Protein AF-A0A3M1KX93-F1 (afdb_monomer)

pLDDT: mean 79.04, std 24.49, range [28.12, 98.88]

Secondary structure (DSSP, 8-state):
--------------------------PPPPPHHHHTHHHHHHHHHHHHHHHTT--TTHHHHHHHHHHHHHH--GGG--STTHHHHHTHHHHHHHHHHHHHH--SHHHHHHHHHHHHHHHHHHHHHH--TTEEEEEETTTTEEEEEESSS---TTTGGGGTT-SEETTS-----GGGGS-PPP--S---S---------------PPP-------

Foldseek 3Di:
DDDDDDDDDDDDDDDDDDDPPPPPDDDPDDALLVLCVQLVVLLQVLLVQLLAQHCVCQLVSLVSNLVSLVVRDLVRQDDPCSVLSSPQSVQLNQLSVQLNVDDHSQSNLVSSQSNFASVLVCCVVSVDPQKFWKAAPVVRGIHIYGPDAAQDSNQHPVQGRGIGTPPDDDDGDPVVPPDDDDPDDDPDDDDDDDDDDDDDDDDDDDDDDDDDDD

Mean predicted aligned error: 15.01 Å

Structure (mmCIF, N/CA/C/O backbone):
data_AF-A0A3M1KX93-F1
#
_entry.id   AF-A0A3M1KX93-F1
#
loop_
_atom_site.group_PDB
_atom_site.id
_atom_site.type_symbol
_atom_site.label_atom_id
_atom_site.label_alt_id
_atom_site.label_comp_id
_atom_site.label_asym_id
_atom_site.label_entity_id
_atom_site.label_seq_id
_atom_site.pdbx_PDB_ins_code
_atom_site.Cartn_x
_atom_site.Cartn_y
_atom_site.Cartn_z
_atom_site.occupancy
_atom_site.B_iso_or_equiv
_atom_site.auth_seq_id
_atom_site.auth_comp_id
_atom_site.auth_asym_id
_atom_site.auth_atom_id
_atom_site.pdbx_PDB_model_num
ATOM 1 N N . MET A 1 1 ? 73.993 -70.015 -31.365 1.00 38.91 1 MET A N 1
ATOM 2 C CA . MET A 1 1 ? 73.549 -68.784 -32.057 1.00 38.91 1 MET A CA 1
ATOM 3 C C . MET A 1 1 ? 72.229 -68.344 -31.440 1.00 38.91 1 MET A C 1
ATOM 5 O O . MET A 1 1 ? 71.487 -69.197 -30.978 1.00 38.91 1 MET A O 1
ATOM 9 N N . ARG A 1 2 ? 72.050 -67.026 -31.320 1.00 56.03 2 ARG A N 1
ATOM 10 C CA . ARG A 1 2 ? 71.031 -66.287 -30.547 1.00 56.03 2 ARG A CA 1
ATOM 11 C C . ARG A 1 2 ? 69.599 -66.812 -30.722 1.00 56.03 2 ARG A C 1
ATOM 13 O O . ARG A 1 2 ? 69.252 -67.134 -31.845 1.00 56.03 2 ARG A O 1
ATOM 20 N N . HIS A 1 3 ? 68.774 -66.729 -29.673 1.00 45.97 3 HIS A N 1
ATOM 21 C CA . HIS A 1 3 ? 67.417 -66.162 -29.752 1.00 45.97 3 HIS A CA 1
ATOM 22 C C . HIS A 1 3 ? 66.894 -65.763 -28.357 1.00 45.97 3 HIS A C 1
ATOM 24 O O . HIS A 1 3 ? 67.001 -66.522 -27.399 1.00 45.97 3 HIS A O 1
ATOM 30 N N . GLN A 1 4 ? 66.392 -64.525 -28.264 1.00 51.69 4 GLN A N 1
ATOM 31 C CA . GLN A 1 4 ? 65.714 -63.912 -27.112 1.00 51.69 4 GLN A CA 1
ATOM 32 C C . GLN A 1 4 ? 64.237 -64.356 -27.011 1.00 51.69 4 GLN A C 1
ATOM 34 O O . GLN A 1 4 ? 63.678 -64.782 -28.023 1.00 51.69 4 GLN A O 1
ATOM 39 N N . PRO A 1 5 ? 63.584 -64.192 -25.840 1.00 59.47 5 PRO A N 1
ATOM 40 C CA . PRO A 1 5 ? 62.166 -64.494 -25.634 1.00 59.47 5 PRO A CA 1
ATOM 41 C C . PRO A 1 5 ? 61.248 -63.286 -25.910 1.00 59.47 5 PRO A C 1
ATOM 43 O O . PRO A 1 5 ? 61.602 -62.145 -25.612 1.00 59.47 5 PRO A O 1
ATOM 46 N N . THR A 1 6 ? 60.034 -63.538 -26.412 1.00 56.34 6 THR A N 1
ATOM 47 C CA . THR A 1 6 ? 58.969 -62.533 -26.589 1.00 56.34 6 THR A CA 1
ATOM 48 C C . THR A 1 6 ? 57.749 -62.802 -25.702 1.00 56.34 6 THR A C 1
ATOM 50 O O . THR A 1 6 ? 57.167 -63.879 -25.760 1.00 56.34 6 THR A O 1
ATOM 53 N N . ALA A 1 7 ? 57.394 -61.768 -24.935 1.00 53.66 7 ALA A N 1
ATOM 54 C CA . ALA A 1 7 ? 56.075 -61.226 -24.574 1.00 53.66 7 ALA A CA 1
ATOM 55 C C . ALA A 1 7 ? 54.810 -62.118 -24.453 1.00 53.66 7 ALA A C 1
ATOM 57 O O . ALA A 1 7 ? 54.357 -62.736 -25.409 1.00 53.66 7 ALA A O 1
ATOM 58 N N . GLY A 1 8 ? 54.113 -61.951 -23.319 1.00 48.97 8 GLY A N 1
ATOM 59 C CA . GLY A 1 8 ? 52.656 -62.109 -23.152 1.00 48.97 8 GLY A CA 1
ATOM 60 C C . GLY A 1 8 ? 52.207 -61.278 -21.938 1.00 48.97 8 GLY A C 1
ATOM 61 O O . GLY A 1 8 ? 52.549 -61.611 -20.813 1.00 48.97 8 GLY A O 1
ATOM 62 N N . SER A 1 9 ? 51.786 -60.022 -22.123 1.00 56.91 9 SER A N 1
ATOM 63 C CA . SER A 1 9 ? 50.400 -59.538 -22.293 1.00 56.91 9 SER A CA 1
ATOM 64 C C . SER A 1 9 ? 49.504 -59.730 -21.055 1.00 56.91 9 SER A C 1
ATOM 66 O O . SER A 1 9 ? 48.828 -60.743 -20.901 1.00 56.91 9 SER A O 1
ATOM 68 N N . VAL A 1 10 ? 49.485 -58.713 -20.184 1.00 55.00 10 VAL A N 1
ATOM 69 C CA . VAL A 1 10 ? 48.519 -58.546 -19.084 1.00 55.00 10 VAL A CA 1
ATOM 70 C C . VAL A 1 10 ? 47.330 -57.747 -19.623 1.00 55.00 10 VAL A C 1
ATOM 72 O O . VAL A 1 10 ? 47.491 -56.603 -20.045 1.00 55.00 10 VAL A O 1
ATOM 75 N N . ARG A 1 11 ? 46.135 -58.346 -19.641 1.00 57.06 11 ARG A N 1
ATOM 76 C CA . ARG A 1 11 ? 44.886 -57.668 -20.022 1.00 57.06 11 ARG A CA 1
ATOM 77 C C . ARG A 1 11 ? 44.278 -56.988 -18.794 1.00 57.06 11 ARG A C 1
ATOM 79 O O . ARG A 1 11 ? 43.802 -57.652 -17.882 1.00 57.06 11 ARG A O 1
ATOM 86 N N . MET A 1 12 ? 44.322 -55.661 -18.788 1.00 54.00 12 MET A N 1
ATOM 87 C CA . MET A 1 12 ? 43.725 -54.785 -17.781 1.00 54.00 12 MET A CA 1
ATOM 88 C C . MET A 1 12 ? 42.220 -54.642 -18.071 1.00 54.00 12 MET A C 1
ATOM 90 O O . MET A 1 12 ? 41.843 -54.136 -19.126 1.00 54.00 12 MET A O 1
ATOM 94 N N . PHE A 1 13 ? 41.357 -55.119 -17.170 1.00 56.41 13 PHE A N 1
ATOM 95 C CA . PHE A 1 13 ? 39.913 -54.868 -17.234 1.00 56.41 13 PHE A CA 1
ATOM 96 C C . PHE A 1 13 ? 39.644 -53.425 -16.786 1.00 56.41 13 PHE A C 1
ATOM 98 O O . PHE A 1 13 ? 39.827 -53.086 -15.618 1.00 56.41 13 PHE A O 1
ATOM 105 N N . ALA A 1 14 ? 39.250 -52.568 -17.727 1.00 54.59 14 ALA A N 1
ATOM 106 C CA . ALA A 1 14 ? 38.855 -51.192 -17.461 1.00 54.59 14 ALA A CA 1
ATOM 107 C C . ALA A 1 14 ? 37.476 -51.159 -16.779 1.00 54.59 14 ALA A C 1
ATOM 109 O O . ALA A 1 14 ? 36.476 -51.572 -17.367 1.00 54.59 14 ALA A O 1
ATOM 110 N N . ALA A 1 15 ? 37.422 -50.664 -15.542 1.00 58.31 15 ALA A N 1
ATOM 111 C CA . ALA A 1 15 ? 36.176 -50.325 -14.866 1.00 58.31 15 ALA A CA 1
ATOM 112 C C . ALA A 1 15 ? 35.647 -48.996 -15.429 1.00 58.31 15 ALA A C 1
ATOM 114 O O . ALA A 1 15 ? 36.260 -47.944 -15.248 1.00 58.31 15 ALA A O 1
ATOM 115 N N . LEU A 1 16 ? 34.520 -49.051 -16.138 1.00 58.47 16 LEU A N 1
ATOM 116 C CA . LEU A 1 16 ? 33.823 -47.880 -16.660 1.00 58.47 16 LEU A CA 1
ATOM 117 C C . LEU A 1 16 ? 32.966 -47.272 -15.534 1.00 58.47 16 LEU A C 1
ATOM 119 O O . LEU A 1 1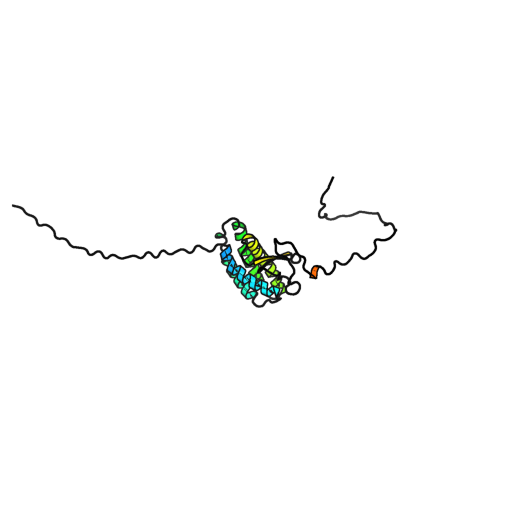6 ? 31.852 -47.724 -15.280 1.00 58.47 16 LEU A O 1
ATOM 123 N N . VAL A 1 17 ? 33.499 -46.275 -14.825 1.00 61.94 17 VAL A N 1
ATOM 124 C CA . VAL A 1 17 ? 32.730 -45.475 -13.858 1.00 61.94 17 VAL A CA 1
ATOM 125 C C . VAL A 1 17 ? 31.917 -44.444 -14.638 1.00 61.94 17 VAL A C 1
ATOM 127 O O . VAL A 1 17 ? 32.457 -43.474 -15.164 1.00 61.94 17 VAL A O 1
ATOM 130 N N . LEU A 1 18 ? 30.612 -44.682 -14.745 1.00 60.88 18 LEU A N 1
ATOM 131 C CA . LEU A 1 18 ? 29.659 -43.794 -15.404 1.00 60.88 18 LEU A CA 1
ATOM 132 C C . LEU A 1 18 ? 29.307 -42.655 -14.432 1.00 60.88 18 LEU A C 1
ATOM 134 O O . LEU A 1 18 ? 28.416 -42.784 -13.596 1.00 60.88 18 LEU A O 1
ATOM 138 N N . VAL A 1 19 ? 30.070 -41.560 -14.486 1.00 65.56 19 VAL A N 1
ATOM 139 C CA . VAL A 1 19 ? 29.791 -40.339 -13.716 1.00 65.56 19 VAL A CA 1
ATOM 140 C C . VAL A 1 19 ? 28.594 -39.637 -14.354 1.00 65.56 19 VAL A C 1
ATOM 142 O O . VAL A 1 19 ? 28.715 -39.020 -15.410 1.00 65.56 19 VAL A O 1
ATOM 145 N N . ALA A 1 20 ? 27.426 -39.743 -13.723 1.00 63.09 20 ALA A N 1
ATOM 146 C CA . ALA A 1 20 ? 26.273 -38.923 -14.065 1.00 63.09 20 ALA A CA 1
ATOM 147 C C . ALA A 1 20 ? 26.548 -37.477 -13.617 1.00 63.09 20 ALA A C 1
ATOM 149 O O . ALA A 1 20 ? 26.549 -37.184 -12.422 1.00 63.09 20 ALA A O 1
ATOM 150 N N . LEU A 1 21 ? 26.813 -36.576 -14.569 1.00 65.44 21 LEU A N 1
ATOM 151 C CA . LEU A 1 21 ? 26.797 -35.139 -14.305 1.00 65.44 21 LEU A CA 1
ATOM 152 C C . LEU A 1 21 ? 25.350 -34.718 -14.026 1.00 65.44 21 LEU A C 1
ATOM 154 O O . LEU A 1 21 ? 24.545 -34.585 -14.944 1.00 65.44 21 LEU A O 1
ATOM 158 N N . VAL A 1 22 ? 25.023 -34.503 -12.754 1.00 64.25 22 VAL A N 1
ATOM 159 C CA . VAL A 1 22 ? 23.834 -33.740 -12.369 1.00 64.25 22 VAL A CA 1
ATOM 160 C C . VAL A 1 22 ? 24.141 -32.273 -12.663 1.00 64.25 22 VAL A C 1
ATOM 162 O O . VAL A 1 22 ? 24.868 -31.619 -11.918 1.00 64.25 22 VAL A O 1
ATOM 165 N N . SER A 1 23 ? 23.638 -31.762 -13.785 1.00 64.88 23 SER A N 1
ATOM 166 C CA . SER A 1 23 ? 23.640 -30.329 -14.068 1.00 64.88 23 SER A CA 1
ATOM 167 C C . SER A 1 23 ? 22.680 -29.645 -13.098 1.00 64.88 23 SER A C 1
ATOM 169 O O . SER A 1 23 ? 21.467 -29.775 -13.231 1.00 64.88 23 SER A O 1
ATOM 171 N N . ALA A 1 24 ? 23.222 -28.936 -12.107 1.00 61.88 24 ALA A N 1
ATOM 172 C CA . ALA A 1 24 ? 22.447 -28.011 -11.295 1.00 61.88 24 ALA A CA 1
ATOM 173 C C . ALA A 1 24 ? 21.933 -26.891 -12.209 1.00 61.88 24 ALA A C 1
ATOM 175 O O . ALA A 1 24 ? 22.708 -26.063 -12.690 1.00 61.88 24 ALA A O 1
ATOM 176 N N . THR A 1 25 ? 20.637 -26.892 -12.499 1.00 59.19 25 THR A N 1
ATOM 177 C CA . THR A 1 25 ? 19.973 -25.746 -13.113 1.00 59.19 25 THR A CA 1
ATOM 178 C C . THR A 1 25 ? 19.909 -24.652 -12.056 1.00 59.19 25 THR A C 1
ATOM 180 O O . THR A 1 25 ? 19.166 -24.780 -11.087 1.00 59.19 25 THR A O 1
ATOM 183 N N . ALA A 1 26 ? 20.724 -23.608 -12.201 1.00 61.66 26 ALA A N 1
ATOM 184 C CA . ALA A 1 26 ? 20.519 -22.382 -11.445 1.00 61.66 26 ALA A CA 1
ATOM 185 C C . ALA A 1 26 ? 19.177 -21.795 -11.902 1.00 61.66 26 ALA A C 1
ATOM 187 O O . ALA A 1 26 ? 19.055 -21.370 -13.051 1.00 61.66 26 ALA A O 1
ATOM 188 N N . GLU A 1 27 ? 18.160 -21.848 -11.042 1.00 59.22 27 GLU A N 1
ATOM 189 C CA . GLU A 1 27 ? 16.932 -21.087 -11.260 1.00 59.22 27 GLU A CA 1
ATOM 190 C C . GLU A 1 27 ? 17.321 -19.610 -11.335 1.00 59.22 27 GLU A C 1
ATOM 192 O O . GLU A 1 27 ? 18.038 -19.098 -10.469 1.00 59.22 27 GLU A O 1
ATOM 197 N N . ALA A 1 28 ? 16.925 -18.948 -12.423 1.00 67.88 28 ALA A N 1
ATOM 198 C CA . ALA A 1 28 ? 17.105 -17.512 -12.543 1.00 67.88 28 ALA A CA 1
ATOM 199 C C . ALA A 1 28 ? 16.391 -16.838 -11.364 1.00 67.88 28 ALA A C 1
ATOM 201 O O . ALA A 1 28 ? 15.291 -17.248 -10.988 1.00 67.88 28 ALA A O 1
ATOM 202 N N . ALA A 1 29 ? 17.032 -15.831 -10.766 1.00 71.31 29 ALA A N 1
ATOM 203 C CA . ALA A 1 29 ? 16.380 -15.023 -9.746 1.00 71.31 29 ALA A CA 1
ATOM 204 C C . ALA A 1 29 ? 15.078 -14.432 -10.324 1.00 71.31 29 ALA A C 1
ATOM 206 O O . ALA A 1 29 ? 15.062 -14.080 -11.509 1.00 71.31 29 ALA A O 1
ATOM 207 N N . PRO A 1 30 ? 13.999 -14.342 -9.524 1.00 81.12 30 PRO A N 1
ATOM 208 C CA . PRO A 1 30 ? 12.762 -13.732 -9.987 1.00 81.12 30 PRO A CA 1
ATOM 209 C C . PRO A 1 30 ? 13.028 -12.285 -10.400 1.00 81.12 30 PRO A C 1
ATOM 211 O O . PRO A 1 30 ? 13.839 -11.587 -9.784 1.00 81.12 30 PRO A O 1
ATOM 214 N N . SER A 1 31 ? 12.326 -11.824 -11.428 1.00 90.19 31 SER A N 1
ATOM 215 C CA . SER A 1 31 ? 12.304 -10.406 -11.776 1.00 90.19 31 SER A CA 1
ATOM 216 C C . SER A 1 31 ? 11.802 -9.569 -10.595 1.00 90.19 31 SER A C 1
ATOM 218 O O . SER A 1 31 ? 11.103 -10.066 -9.708 1.00 90.19 31 SER A O 1
ATOM 220 N N . PHE A 1 32 ? 12.117 -8.271 -10.586 1.00 93.19 32 PHE A N 1
ATOM 221 C CA . PHE A 1 32 ? 11.618 -7.364 -9.547 1.00 93.19 32 PHE A CA 1
ATOM 222 C C . PHE A 1 32 ? 10.083 -7.409 -9.425 1.00 93.19 32 PHE A C 1
ATOM 224 O O . PHE A 1 32 ? 9.545 -7.390 -8.320 1.00 93.19 32 PHE A O 1
ATOM 231 N N . ASP A 1 33 ? 9.378 -7.533 -10.553 1.00 93.88 33 ASP A N 1
ATOM 232 C CA . ASP A 1 33 ? 7.915 -7.598 -10.588 1.00 93.88 33 ASP A CA 1
ATOM 233 C C . ASP A 1 33 ? 7.371 -8.900 -9.988 1.00 93.88 33 ASP A C 1
ATOM 235 O O . ASP A 1 33 ? 6.406 -8.875 -9.223 1.00 93.88 33 ASP A O 1
ATOM 239 N N . GLU A 1 34 ? 8.020 -10.036 -10.251 1.00 93.19 34 GLU A N 1
ATOM 240 C CA . GLU A 1 34 ? 7.685 -11.307 -9.596 1.00 93.19 34 GLU A CA 1
ATOM 241 C C . GLU A 1 34 ? 7.991 -11.259 -8.093 1.00 93.19 34 GLU A C 1
ATOM 243 O O . GLU A 1 34 ? 7.197 -11.738 -7.278 1.00 93.19 34 GLU A O 1
ATOM 248 N N . ALA A 1 35 ? 9.103 -10.627 -7.708 1.00 94.81 35 ALA A N 1
ATOM 249 C CA . ALA A 1 35 ? 9.502 -10.452 -6.315 1.00 94.81 35 ALA A CA 1
ATOM 250 C C . ALA A 1 35 ? 8.545 -9.540 -5.525 1.00 94.81 35 ALA A C 1
ATOM 252 O O . ALA A 1 35 ? 8.443 -9.667 -4.307 1.00 94.81 35 ALA A O 1
ATOM 253 N N . MET A 1 36 ? 7.790 -8.667 -6.200 1.00 96.88 36 MET A N 1
ATOM 254 C CA . MET A 1 36 ? 6.754 -7.827 -5.590 1.00 96.88 36 MET A CA 1
ATOM 255 C C . MET A 1 36 ? 5.457 -8.581 -5.265 1.00 96.88 36 MET A C 1
ATOM 257 O O . MET A 1 36 ? 4.630 -8.075 -4.503 1.00 96.88 36 MET A O 1
ATOM 261 N N . LYS A 1 37 ? 5.250 -9.800 -5.781 1.00 96.94 37 LYS A N 1
ATOM 262 C CA . LYS A 1 37 ? 4.006 -10.551 -5.555 1.00 96.94 37 LYS A CA 1
ATOM 263 C C . LYS A 1 37 ? 3.678 -10.774 -4.063 1.00 96.94 37 LYS A C 1
ATOM 265 O O . LYS A 1 37 ? 2.541 -10.498 -3.679 1.00 96.94 37 LYS A O 1
ATOM 270 N N . PRO A 1 38 ? 4.611 -11.212 -3.193 1.00 97.88 38 PRO A N 1
ATOM 271 C CA . PRO A 1 38 ? 4.321 -11.391 -1.769 1.00 97.88 38 PRO A CA 1
ATOM 272 C C . PRO A 1 38 ? 3.950 -10.080 -1.060 1.00 97.88 38 PRO A C 1
ATOM 274 O O . PRO A 1 38 ? 3.113 -10.086 -0.157 1.00 97.88 38 PRO A O 1
ATOM 277 N N . VAL A 1 39 ? 4.537 -8.955 -1.492 1.00 98.62 39 VAL A N 1
ATOM 278 C CA . VAL A 1 39 ? 4.186 -7.608 -1.016 1.00 98.62 39 VAL A CA 1
ATOM 279 C C . VAL A 1 39 ? 2.744 -7.286 -1.404 1.00 98.62 39 VAL A C 1
ATOM 281 O O . VAL A 1 39 ? 1.952 -6.907 -0.542 1.00 98.62 39 VAL A O 1
ATOM 284 N N . LEU A 1 40 ? 2.388 -7.476 -2.680 1.00 98.69 40 LEU A N 1
ATOM 285 C CA . LEU A 1 40 ? 1.049 -7.189 -3.192 1.00 98.69 40 LEU A CA 1
ATOM 286 C C . LEU A 1 40 ? -0.026 -8.038 -2.500 1.00 98.69 40 LEU A C 1
ATOM 288 O O . LEU A 1 40 ? -1.043 -7.493 -2.079 1.00 98.69 40 LEU A O 1
ATOM 292 N N . ASP A 1 41 ? 0.200 -9.342 -2.334 1.00 98.50 41 ASP A N 1
ATOM 293 C CA . ASP A 1 41 ? -0.778 -10.248 -1.718 1.00 98.50 41 ASP A CA 1
ATOM 294 C C . ASP A 1 41 ? -1.165 -9.770 -0.302 1.00 98.50 41 ASP A C 1
ATOM 296 O O . ASP A 1 41 ? -2.347 -9.631 0.017 1.00 98.50 41 ASP A O 1
ATOM 300 N N . ARG A 1 42 ? -0.172 -9.437 0.534 1.00 98.81 42 ARG A N 1
ATOM 301 C CA . ARG A 1 42 ? -0.393 -8.928 1.901 1.00 98.81 42 ARG A CA 1
ATOM 302 C C . ARG A 1 42 ? -0.946 -7.511 1.918 1.00 98.81 42 ARG A C 1
ATOM 304 O O . ARG A 1 42 ? -1.785 -7.178 2.752 1.00 98.81 42 ARG A O 1
ATOM 311 N N . TYR A 1 43 ? -0.521 -6.679 0.977 1.00 98.88 43 TYR A N 1
ATOM 312 C CA . TYR A 1 43 ? -1.053 -5.335 0.805 1.00 98.88 43 TYR A CA 1
ATOM 313 C C . TYR A 1 43 ? -2.562 -5.345 0.507 1.00 98.88 43 TYR A C 1
ATOM 315 O O . TYR A 1 43 ? -3.304 -4.540 1.071 1.00 98.88 43 TYR A O 1
ATOM 323 N N . LEU A 1 44 ? -3.041 -6.283 -0.316 1.00 98.81 44 LEU A N 1
ATOM 324 C CA . LEU A 1 44 ? -4.467 -6.418 -0.628 1.00 98.81 44 LEU A CA 1
ATOM 325 C C . LEU A 1 44 ? -5.297 -6.910 0.572 1.00 98.81 44 LEU A C 1
ATOM 327 O O . LEU A 1 44 ? -6.465 -6.539 0.702 1.00 98.81 44 LEU A O 1
ATOM 331 N N . GLU A 1 45 ? -4.707 -7.685 1.487 1.00 98.75 45 GLU A N 1
ATOM 332 C CA . GLU A 1 45 ? -5.344 -8.040 2.765 1.00 98.75 45 GLU A CA 1
ATOM 333 C C . GLU A 1 45 ? -5.564 -6.793 3.637 1.00 98.75 45 GLU A C 1
ATOM 335 O O . GLU A 1 45 ? -6.667 -6.584 4.151 1.00 98.75 45 GLU A O 1
ATOM 340 N N . VAL A 1 46 ? -4.551 -5.924 3.738 1.00 98.88 46 VAL A N 1
ATOM 341 C CA . VAL A 1 46 ? -4.655 -4.639 4.448 1.00 98.88 46 VAL A CA 1
ATOM 342 C C . VAL A 1 46 ? -5.700 -3.733 3.799 1.00 98.88 46 VAL A C 1
ATOM 344 O O . VAL A 1 46 ? -6.549 -3.183 4.500 1.00 98.88 46 VAL A O 1
ATOM 347 N N . HIS A 1 47 ? -5.667 -3.585 2.470 1.00 98.81 47 HIS A N 1
ATOM 348 C CA . HIS A 1 47 ? -6.648 -2.794 1.718 1.00 98.81 47 HIS A CA 1
ATOM 349 C C . HIS A 1 47 ? -8.078 -3.217 2.066 1.00 98.81 47 HIS A C 1
ATOM 351 O O . HIS A 1 47 ? -8.890 -2.381 2.469 1.00 98.81 47 HIS A O 1
ATOM 357 N N . LYS A 1 48 ? -8.361 -4.522 1.990 1.00 98.62 48 LYS A N 1
ATOM 358 C CA . LYS A 1 48 ? -9.674 -5.090 2.302 1.00 98.62 48 LYS A CA 1
ATOM 359 C C . LYS A 1 48 ? -10.098 -4.803 3.743 1.00 98.62 48 LYS A C 1
ATOM 361 O O . LYS A 1 48 ? -11.258 -4.465 3.977 1.00 98.62 48 LYS A O 1
ATOM 366 N N . ALA A 1 49 ? -9.182 -4.948 4.698 1.00 98.69 49 ALA A N 1
ATOM 367 C CA . ALA A 1 49 ? -9.446 -4.690 6.109 1.00 98.69 49 ALA A CA 1
ATOM 368 C C . ALA A 1 49 ? -9.813 -3.214 6.354 1.00 98.69 49 ALA A C 1
ATOM 370 O O . ALA A 1 49 ? -10.873 -2.913 6.907 1.00 98.69 49 ALA A O 1
ATOM 371 N N . LEU A 1 50 ? -9.000 -2.282 5.854 1.00 98.75 50 LEU A N 1
ATOM 372 C CA . LEU A 1 50 ? -9.215 -0.848 6.063 1.00 98.75 50 LEU A CA 1
ATOM 373 C C . LEU A 1 50 ? -10.452 -0.318 5.328 1.00 98.75 50 LEU A C 1
ATOM 375 O O . LEU A 1 50 ? -11.170 0.530 5.866 1.00 98.75 50 LEU A O 1
ATOM 379 N N . ALA A 1 51 ? -10.760 -0.861 4.145 1.00 98.56 51 ALA A N 1
ATOM 380 C CA . ALA A 1 51 ? -12.005 -0.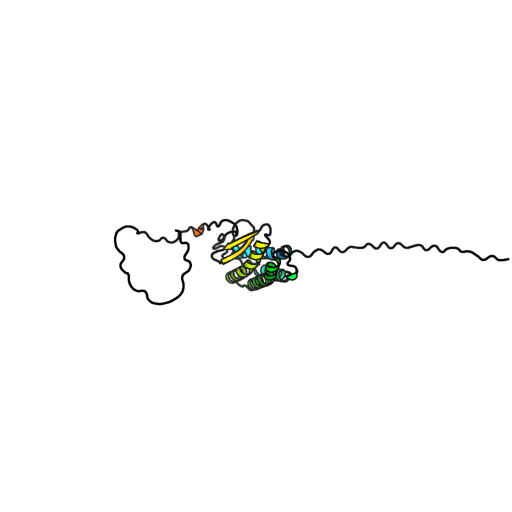576 3.434 1.00 98.56 51 ALA A CA 1
ATOM 381 C C . ALA A 1 51 ? -13.250 -1.028 4.230 1.00 98.56 51 ALA A C 1
ATOM 383 O O . ALA A 1 51 ? -14.320 -0.434 4.113 1.00 98.56 51 ALA A O 1
ATOM 384 N N . ALA A 1 52 ? -13.113 -2.049 5.080 1.00 98.44 52 ALA A N 1
ATOM 385 C CA . ALA A 1 52 ? -14.175 -2.567 5.939 1.00 98.44 52 ALA A CA 1
ATOM 386 C C . ALA A 1 52 ? -14.202 -1.956 7.359 1.00 98.44 52 ALA A C 1
ATOM 388 O O . ALA A 1 52 ? -14.974 -2.432 8.199 1.00 98.44 52 ALA A O 1
ATOM 389 N N . ASP A 1 53 ? -13.423 -0.898 7.618 1.00 98.50 53 ASP A N 1
ATOM 390 C CA . ASP A 1 53 ? -13.227 -0.270 8.938 1.00 98.50 53 ASP A CA 1
ATOM 391 C C . ASP A 1 53 ? -12.685 -1.235 10.009 1.00 98.50 53 ASP A C 1
ATOM 393 O O . ASP A 1 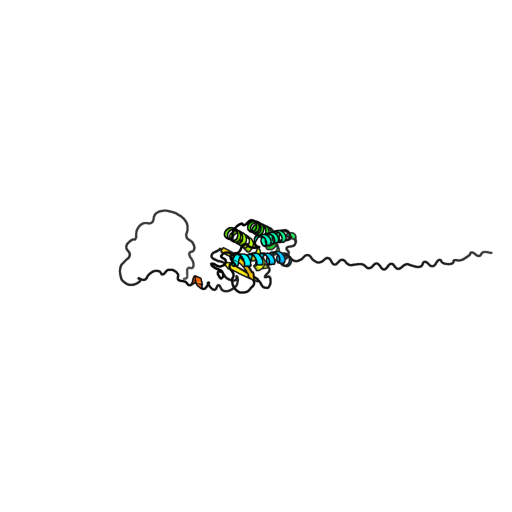53 ? -13.082 -1.169 11.172 1.00 98.50 53 ASP A O 1
ATOM 397 N N . THR A 1 54 ? -11.802 -2.164 9.637 1.00 97.81 54 THR A N 1
ATOM 398 C CA . THR A 1 54 ? -11.182 -3.094 10.588 1.00 97.81 54 THR A CA 1
ATOM 399 C C . THR A 1 54 ? -9.660 -3.007 10.567 1.00 97.81 54 THR A C 1
ATOM 401 O O . THR A 1 54 ? -9.045 -2.809 9.521 1.00 97.81 54 THR A O 1
ATOM 404 N N . ILE A 1 55 ? -9.061 -3.169 11.748 1.00 97.38 55 ILE A N 1
ATOM 405 C CA . ILE A 1 55 ? -7.610 -3.308 11.944 1.00 97.38 55 ILE A CA 1
ATOM 406 C C . ILE A 1 55 ? -7.199 -4.759 12.243 1.00 97.38 55 ILE A C 1
ATOM 408 O O . ILE A 1 55 ? -6.018 -5.043 12.441 1.00 97.38 55 ILE A O 1
ATOM 412 N N . GLU A 1 56 ? -8.163 -5.684 12.274 1.00 97.69 56 GLU A N 1
ATOM 413 C CA . GLU A 1 56 ? -7.920 -7.115 12.471 1.00 97.69 56 GLU A CA 1
ATOM 414 C C . GLU A 1 56 ? -6.997 -7.642 11.361 1.00 97.69 56 GLU A C 1
ATOM 416 O O . GLU A 1 56 ? -7.284 -7.475 10.175 1.00 97.69 56 GLU A O 1
ATOM 421 N N . GLY A 1 57 ? -5.873 -8.255 11.737 1.00 97.69 57 GLY A N 1
ATOM 422 C CA . GLY A 1 57 ? -4.890 -8.803 10.797 1.00 97.69 57 GLY A CA 1
ATOM 423 C C . GLY A 1 57 ? -4.032 -7.765 10.061 1.00 97.69 57 GLY A C 1
ATOM 424 O O . GLY A 1 57 ? -3.070 -8.146 9.394 1.00 97.69 57 GLY A O 1
ATOM 425 N N . VAL A 1 58 ? -4.318 -6.461 10.191 1.00 98.62 58 VAL A N 1
ATOM 426 C CA . VAL A 1 58 ? -3.544 -5.395 9.527 1.00 98.62 58 VAL A CA 1
ATOM 427 C C . VAL A 1 58 ? -2.102 -5.385 10.019 1.00 98.62 58 VAL A C 1
ATOM 429 O O . VAL A 1 58 ? -1.182 -5.261 9.214 1.00 98.62 58 VAL A O 1
ATOM 432 N N . ARG A 1 59 ? -1.883 -5.555 11.328 1.00 98.44 59 ARG A N 1
ATOM 433 C CA . ARG A 1 59 ? -0.538 -5.559 11.918 1.00 98.44 59 ARG A CA 1
ATOM 434 C C . ARG A 1 59 ? 0.299 -6.725 11.397 1.00 98.44 59 ARG A C 1
ATOM 436 O O . ARG A 1 59 ? 1.472 -6.550 11.078 1.00 98.44 59 ARG A O 1
ATOM 443 N N . GLU A 1 60 ? -0.287 -7.911 11.345 1.00 98.62 60 GLU A N 1
ATOM 444 C CA . GLU A 1 60 ? 0.357 -9.138 10.886 1.00 98.62 60 GLU A CA 1
ATOM 445 C C . GLU A 1 60 ? 0.697 -9.046 9.397 1.00 98.62 60 GLU A C 1
ATOM 447 O O . GLU A 1 60 ? 1.840 -9.305 9.017 1.00 98.62 60 GLU A O 1
ATOM 452 N N . ALA A 1 61 ? -0.256 -8.602 8.571 1.00 98.75 61 ALA A N 1
ATOM 453 C CA . ALA A 1 61 ? -0.029 -8.378 7.149 1.00 98.75 61 ALA A CA 1
ATOM 454 C C . ALA A 1 61 ? 1.048 -7.307 6.916 1.00 98.75 61 ALA A C 1
ATOM 456 O O . ALA A 1 61 ? 1.955 -7.522 6.119 1.00 98.75 61 ALA A O 1
ATOM 457 N N . ALA A 1 62 ? 1.026 -6.200 7.664 1.00 98.75 62 ALA A N 1
ATOM 458 C CA . ALA A 1 62 ? 2.028 -5.141 7.565 1.00 98.75 62 ALA A CA 1
ATOM 459 C C . ALA A 1 62 ? 3.448 -5.624 7.902 1.00 98.75 62 ALA A C 1
ATOM 461 O O . ALA A 1 62 ? 4.387 -5.293 7.186 1.00 98.75 62 ALA A O 1
ATOM 462 N N . LYS A 1 63 ? 3.621 -6.469 8.925 1.00 98.75 63 LYS A N 1
ATOM 463 C CA . LYS A 1 63 ? 4.928 -7.085 9.223 1.00 98.75 63 LYS A CA 1
ATOM 464 C C . LYS A 1 63 ? 5.413 -7.997 8.097 1.00 98.75 63 LYS A C 1
ATOM 466 O O . LYS A 1 63 ? 6.601 -8.016 7.796 1.00 98.75 63 LYS A O 1
ATOM 471 N N . ALA A 1 64 ? 4.506 -8.743 7.469 1.00 98.75 64 ALA A N 1
ATOM 472 C CA . ALA A 1 64 ? 4.851 -9.578 6.323 1.00 98.75 64 ALA A CA 1
ATOM 473 C C . ALA A 1 64 ? 5.248 -8.731 5.099 1.00 98.75 64 ALA A C 1
ATOM 475 O O . ALA A 1 64 ? 6.175 -9.098 4.383 1.00 98.75 64 ALA A O 1
ATOM 476 N N . ILE A 1 65 ? 4.594 -7.581 4.891 1.00 98.81 65 ILE A N 1
ATOM 477 C CA . ILE A 1 65 ? 4.980 -6.596 3.869 1.00 98.81 65 ILE A CA 1
ATOM 478 C C . ILE A 1 65 ? 6.374 -6.040 4.165 1.00 98.81 65 ILE A C 1
ATOM 480 O O . ILE A 1 65 ? 7.198 -5.993 3.261 1.00 98.81 65 ILE A O 1
ATOM 484 N N . GLU A 1 66 ? 6.649 -5.640 5.410 1.00 98.56 66 GLU A N 1
ATOM 485 C CA . GLU A 1 66 ? 7.957 -5.117 5.831 1.00 98.56 66 GLU A CA 1
ATOM 486 C C . GLU A 1 66 ? 9.077 -6.126 5.540 1.00 98.56 66 GLU A C 1
ATOM 488 O O . GLU A 1 66 ? 10.080 -5.777 4.923 1.00 98.56 66 GLU A O 1
ATOM 493 N N . GLN A 1 67 ? 8.872 -7.394 5.907 1.00 98.19 67 GLN A N 1
ATOM 494 C CA . GLN A 1 67 ? 9.821 -8.476 5.628 1.00 98.19 67 GLN A CA 1
ATOM 495 C C . GLN A 1 67 ? 10.026 -8.688 4.125 1.00 98.19 67 GLN A C 1
ATOM 497 O O . GLN A 1 67 ? 11.158 -8.658 3.653 1.00 98.19 67 GLN A O 1
ATOM 502 N N . ALA A 1 68 ? 8.936 -8.840 3.367 1.00 97.88 68 ALA A N 1
ATOM 503 C CA . ALA A 1 68 ? 9.010 -9.053 1.926 1.00 97.88 68 ALA A CA 1
ATOM 504 C C . ALA A 1 68 ? 9.676 -7.873 1.201 1.00 97.88 68 ALA A C 1
ATOM 506 O O . ALA A 1 68 ? 10.430 -8.084 0.257 1.00 97.88 68 ALA A O 1
ATOM 507 N N . ALA A 1 69 ? 9.443 -6.639 1.657 1.00 97.19 69 ALA A N 1
ATOM 508 C CA . ALA A 1 69 ? 10.091 -5.448 1.119 1.00 97.19 69 ALA A CA 1
ATOM 509 C C . ALA A 1 69 ? 11.600 -5.422 1.409 1.00 97.19 69 ALA A C 1
ATOM 511 O O . ALA A 1 69 ? 12.370 -5.009 0.542 1.00 97.19 69 ALA A O 1
ATOM 512 N N . GLY A 1 70 ? 12.028 -5.894 2.584 1.00 95.31 70 GLY A N 1
ATOM 513 C CA . GLY A 1 70 ? 13.444 -6.037 2.935 1.00 95.31 70 GLY A CA 1
ATOM 514 C C . GLY A 1 70 ? 14.192 -7.059 2.069 1.00 95.31 70 GLY A C 1
ATOM 515 O O . GLY A 1 70 ? 15.388 -6.895 1.818 1.00 95.31 70 GLY A O 1
ATOM 516 N N . ASP A 1 71 ? 13.484 -8.067 1.555 1.00 94.62 71 ASP A N 1
ATOM 517 C CA . ASP A 1 71 ? 14.036 -9.086 0.655 1.00 94.62 71 ASP A CA 1
ATOM 518 C C . ASP A 1 71 ? 14.149 -8.609 -0.809 1.00 94.62 71 ASP A C 1
ATOM 520 O O . ASP A 1 71 ? 14.847 -9.234 -1.617 1.00 94.62 71 ASP A O 1
ATOM 524 N N . LEU A 1 72 ? 13.512 -7.485 -1.173 1.00 94.56 72 LEU A N 1
ATOM 525 C CA . LEU A 1 72 ? 13.591 -6.920 -2.522 1.00 94.56 72 LEU A CA 1
ATOM 526 C C . LEU A 1 72 ? 14.998 -6.387 -2.808 1.00 94.56 72 LEU A C 1
ATOM 528 O O . LEU A 1 72 ? 15.436 -5.341 -2.310 1.00 94.56 72 LEU A O 1
ATOM 532 N N . LYS A 1 73 ? 15.716 -7.070 -3.698 1.00 90.38 73 LYS A N 1
ATOM 533 C CA . LYS A 1 73 ? 17.083 -6.687 -4.045 1.00 90.38 73 LYS A CA 1
ATOM 534 C C . LYS A 1 73 ? 17.085 -5.565 -5.074 1.00 90.38 73 LYS A C 1
ATOM 536 O O . LYS A 1 73 ? 16.956 -5.781 -6.271 1.00 90.38 73 LYS A O 1
ATOM 541 N N . ARG A 1 74 ? 17.354 -4.343 -4.612 1.00 89.50 74 ARG A N 1
ATOM 542 C CA . ARG A 1 74 ? 17.522 -3.149 -5.470 1.00 89.50 74 ARG A CA 1
ATOM 543 C C . ARG A 1 74 ? 18.524 -3.353 -6.615 1.00 89.50 74 ARG A C 1
ATOM 545 O O . ARG A 1 74 ? 18.328 -2.833 -7.707 1.00 89.50 74 ARG A O 1
ATOM 552 N N . ALA A 1 75 ? 19.600 -4.098 -6.369 1.00 85.56 75 ALA A N 1
ATOM 553 C CA . ALA A 1 75 ? 20.613 -4.385 -7.385 1.00 85.56 75 ALA A CA 1
ATOM 554 C C . ALA A 1 75 ? 20.088 -5.268 -8.532 1.00 85.56 75 ALA A C 1
ATOM 556 O O . ALA A 1 75 ? 20.651 -5.223 -9.617 1.00 85.56 75 ALA A O 1
ATOM 557 N N . GLU A 1 76 ? 19.013 -6.023 -8.295 1.00 82.00 76 GLU A N 1
ATOM 558 C CA . GLU A 1 76 ? 18.376 -6.927 -9.262 1.00 82.00 76 GLU A CA 1
ATOM 559 C C . GLU A 1 76 ? 17.264 -6.217 -10.060 1.00 82.00 76 GLU A C 1
ATOM 561 O O . GLU A 1 76 ? 16.639 -6.815 -10.930 1.00 82.00 76 GLU A O 1
ATOM 566 N N . ALA A 1 77 ? 17.019 -4.925 -9.799 1.00 88.44 77 ALA A N 1
ATOM 567 C CA . ALA A 1 77 ? 16.164 -4.107 -10.649 1.00 88.44 77 ALA A CA 1
ATOM 568 C C . ALA A 1 77 ? 16.882 -3.787 -11.971 1.00 88.44 77 ALA A C 1
ATOM 570 O O . ALA A 1 77 ? 17.904 -3.088 -11.990 1.00 88.44 77 ALA A O 1
ATOM 571 N N . GLU A 1 78 ? 16.309 -4.269 -13.070 1.00 86.06 78 GLU A N 1
ATOM 572 C CA . GLU A 1 78 ? 16.807 -4.137 -14.440 1.00 86.06 78 GLU A CA 1
ATOM 573 C C . GLU A 1 78 ? 15.704 -3.599 -15.374 1.00 86.06 78 GLU A C 1
ATOM 575 O O . GLU A 1 78 ? 14.546 -3.462 -14.981 1.00 86.06 78 GLU A O 1
ATOM 580 N N . GLY A 1 79 ? 16.062 -3.259 -16.615 1.00 88.88 79 GLY A N 1
ATOM 581 C CA . GLY A 1 79 ? 15.117 -2.747 -17.615 1.00 88.88 79 GLY A CA 1
ATOM 582 C C . GLY A 1 79 ? 14.816 -1.247 -17.508 1.00 88.88 79 GLY A C 1
ATOM 583 O O . GLY A 1 79 ? 15.515 -0.492 -16.833 1.00 88.88 79 GLY A O 1
ATOM 584 N N . GLU A 1 80 ? 13.776 -0.805 -18.219 1.00 90.31 80 GLU A N 1
ATOM 585 C CA . GLU A 1 80 ? 13.422 0.619 -18.371 1.00 90.31 80 GLU A CA 1
ATOM 586 C C . GLU A 1 80 ? 12.985 1.303 -17.064 1.00 90.31 80 GLU A C 1
ATOM 588 O O . GLU A 1 80 ? 13.124 2.515 -16.924 1.00 90.31 80 GLU A O 1
ATOM 593 N N . ASN A 1 81 ? 12.510 0.522 -16.088 1.00 91.56 81 ASN A N 1
ATOM 594 C CA . ASN A 1 81 ? 12.013 1.006 -14.796 1.00 91.56 81 ASN A CA 1
ATOM 595 C C . ASN A 1 81 ? 13.027 0.838 -13.652 1.00 91.56 81 ASN A C 1
ATOM 597 O O . ASN A 1 81 ? 12.688 1.063 -12.490 1.00 91.56 81 ASN A O 1
ATOM 601 N N . ALA A 1 82 ? 14.262 0.422 -13.952 1.00 93.31 82 ALA A N 1
ATOM 602 C CA . ALA A 1 82 ? 15.236 0.009 -12.946 1.00 93.31 82 ALA A CA 1
ATOM 603 C C . ALA A 1 82 ? 15.539 1.090 -11.896 1.00 93.31 82 ALA A C 1
ATOM 605 O O . ALA A 1 82 ? 15.675 0.784 -10.713 1.00 93.31 82 ALA A O 1
ATOM 606 N N . GLU A 1 83 ? 15.652 2.355 -12.309 1.00 93.94 83 GLU A N 1
ATOM 607 C CA . GLU A 1 83 ? 15.893 3.468 -11.384 1.00 93.94 83 GLU A CA 1
ATOM 608 C C . GLU A 1 83 ? 14.705 3.670 -10.442 1.00 93.94 83 GLU A C 1
ATOM 610 O O . GLU A 1 83 ? 14.884 3.723 -9.228 1.00 93.94 83 GLU A O 1
ATOM 615 N N . GLN A 1 84 ? 13.487 3.684 -10.983 1.00 94.44 84 GLN A N 1
ATOM 616 C CA . GLN A 1 84 ? 12.255 3.824 -10.215 1.00 94.44 84 GLN A CA 1
ATOM 617 C C . GLN A 1 84 ? 12.104 2.675 -9.217 1.00 94.44 84 GLN A C 1
ATOM 619 O O . GLN A 1 84 ? 11.792 2.918 -8.055 1.00 94.44 84 GLN A O 1
ATOM 624 N N . TYR A 1 85 ? 12.376 1.438 -9.640 1.00 95.62 85 TYR A N 1
ATOM 625 C CA . TYR A 1 85 ? 12.267 0.246 -8.799 1.00 95.62 85 TYR A CA 1
ATOM 626 C C . TYR A 1 85 ? 13.251 0.247 -7.629 1.00 95.62 85 TYR A C 1
ATOM 628 O O . TYR A 1 85 ? 12.878 -0.142 -6.524 1.00 95.62 85 TYR A O 1
ATOM 636 N N . ARG A 1 86 ? 14.478 0.752 -7.807 1.00 95.69 86 ARG A N 1
ATOM 637 C CA . ARG A 1 86 ? 15.476 0.837 -6.720 1.00 95.69 86 ARG A CA 1
ATOM 638 C C . ARG A 1 86 ? 15.027 1.708 -5.550 1.00 95.69 86 ARG A C 1
ATOM 640 O O . ARG A 1 86 ? 15.444 1.463 -4.417 1.00 95.69 86 ARG A O 1
ATOM 647 N N . GLU A 1 87 ? 14.157 2.676 -5.809 1.00 96.44 87 GLU A N 1
ATOM 648 C CA . GLU A 1 87 ? 13.651 3.618 -4.810 1.00 96.44 87 GLU A CA 1
ATOM 649 C C . GLU A 1 87 ? 12.452 3.090 -4.009 1.00 96.44 87 GLU A C 1
ATOM 651 O O . GLU A 1 87 ? 12.061 3.709 -3.017 1.00 96.44 87 GLU A O 1
ATOM 656 N N . LEU A 1 88 ? 11.834 1.979 -4.427 1.00 97.31 88 LEU A N 1
ATOM 657 C CA . LEU A 1 88 ? 10.590 1.485 -3.827 1.00 97.31 88 LEU A CA 1
ATOM 658 C C . LEU A 1 88 ? 10.786 0.699 -2.525 1.00 97.31 88 LEU A C 1
ATOM 660 O O . LEU A 1 88 ? 10.092 1.035 -1.563 1.00 97.31 88 LEU A O 1
ATOM 664 N N . PRO A 1 89 ? 11.707 -0.287 -2.430 1.00 97.62 89 PRO A N 1
ATOM 665 C CA . PRO A 1 89 ? 11.840 -1.127 -1.240 1.00 97.62 89 PRO A CA 1
ATOM 666 C C . PRO A 1 89 ? 11.923 -0.357 0.085 1.00 97.62 89 PRO A C 1
ATOM 668 O O . PRO A 1 89 ? 11.095 -0.627 0.953 1.00 97.62 89 PRO A O 1
ATOM 671 N N . PRO A 1 90 ? 12.798 0.663 0.255 1.00 97.75 90 PRO A N 1
ATOM 672 C CA . PRO A 1 90 ? 12.882 1.371 1.534 1.00 97.75 90 PRO A CA 1
ATOM 673 C C . PRO A 1 90 ? 11.596 2.135 1.889 1.00 97.75 90 PRO A C 1
ATOM 675 O O . PRO A 1 90 ? 11.267 2.268 3.065 1.00 97.75 90 PRO A O 1
ATOM 678 N N . LYS A 1 91 ? 10.846 2.620 0.890 1.00 98.31 91 LYS A N 1
ATOM 679 C CA . LYS A 1 91 ? 9.579 3.337 1.106 1.00 98.31 91 LYS A CA 1
ATOM 680 C C . LYS A 1 91 ? 8.457 2.381 1.501 1.00 98.31 91 LYS A C 1
ATOM 682 O O . LYS A 1 91 ? 7.663 2.701 2.382 1.00 98.31 91 LYS A O 1
ATOM 687 N N . ILE A 1 92 ? 8.401 1.213 0.858 1.00 98.75 92 ILE A N 1
ATOM 688 C CA . ILE A 1 92 ? 7.446 0.151 1.196 1.00 98.75 92 ILE A CA 1
ATOM 689 C C . ILE A 1 92 ? 7.732 -0.354 2.613 1.00 98.75 92 ILE A C 1
ATOM 691 O O . ILE A 1 92 ? 6.814 -0.424 3.425 1.00 98.75 92 ILE A O 1
ATOM 695 N N . GLU A 1 93 ? 8.996 -0.632 2.933 1.00 98.44 93 GLU A N 1
ATOM 696 C CA . GLU A 1 93 ? 9.421 -1.078 4.261 1.00 98.44 93 GL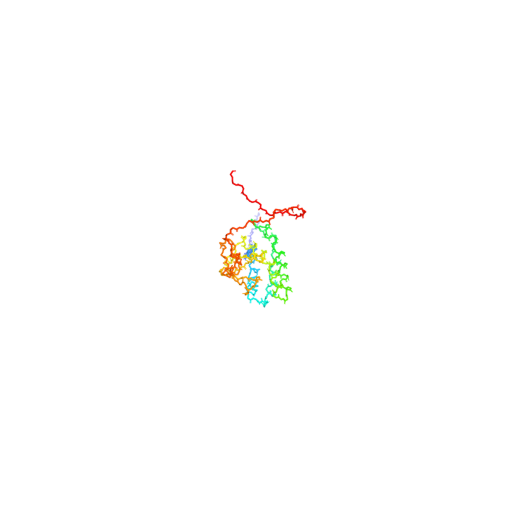U A CA 1
ATOM 697 C C . GLU A 1 93 ? 9.060 -0.049 5.345 1.00 98.44 93 GLU A C 1
ATOM 699 O O . GLU A 1 93 ? 8.470 -0.403 6.364 1.00 98.44 93 GLU A O 1
ATOM 704 N N . GLU A 1 94 ? 9.339 1.241 5.123 1.00 98.50 94 GLU A N 1
ATOM 705 C CA . GLU A 1 94 ? 8.985 2.297 6.076 1.00 98.50 94 GLU A CA 1
ATOM 706 C C . GLU A 1 94 ? 7.471 2.414 6.296 1.00 98.50 94 GLU A C 1
ATOM 708 O O . GLU A 1 94 ? 7.026 2.453 7.448 1.00 98.50 94 GLU A O 1
ATOM 713 N N . GLY A 1 95 ? 6.680 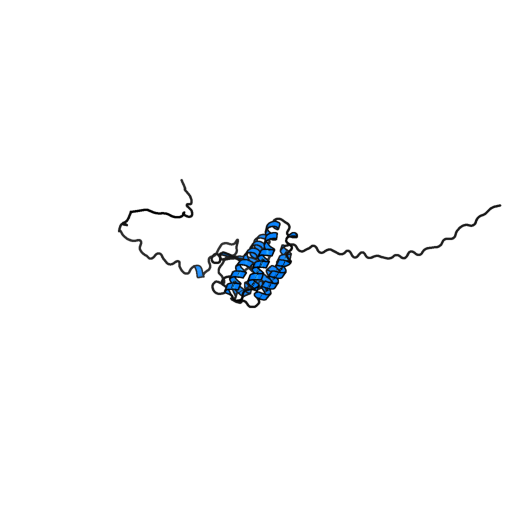2.453 5.219 1.00 98.62 95 GLY A N 1
ATOM 714 C CA . GLY A 1 95 ? 5.221 2.531 5.312 1.00 98.62 95 GLY A CA 1
ATOM 715 C C . GLY A 1 95 ? 4.628 1.309 6.017 1.00 98.62 95 GLY A C 1
ATOM 716 O O . GLY A 1 95 ? 3.765 1.443 6.885 1.00 98.62 95 GLY A O 1
ATOM 717 N N . ALA A 1 96 ? 5.142 0.117 5.710 1.00 98.81 96 ALA A N 1
ATOM 718 C CA . ALA A 1 96 ? 4.737 -1.133 6.340 1.00 98.81 96 ALA A CA 1
ATOM 719 C C . ALA A 1 96 ? 5.089 -1.167 7.831 1.00 98.81 96 ALA A C 1
ATOM 721 O O . ALA A 1 96 ? 4.247 -1.530 8.651 1.00 98.81 96 ALA A O 1
ATOM 722 N N . ARG A 1 97 ? 6.283 -0.701 8.209 1.00 98.75 97 ARG A N 1
ATOM 723 C CA . ARG A 1 97 ? 6.703 -0.592 9.610 1.00 98.75 97 ARG A CA 1
ATOM 724 C C . ARG A 1 97 ? 5.818 0.370 10.404 1.00 98.75 97 ARG A C 1
ATOM 726 O O . ARG A 1 97 ? 5.400 0.044 11.515 1.00 98.75 97 ARG A O 1
ATOM 733 N N . LYS A 1 98 ? 5.494 1.543 9.845 1.00 98.75 98 LYS A N 1
ATOM 734 C CA . LYS A 1 98 ? 4.556 2.499 10.468 1.00 98.75 98 LYS A CA 1
ATOM 735 C C . LYS A 1 98 ? 3.169 1.884 10.630 1.00 98.75 98 LYS A C 1
ATOM 737 O O . LYS A 1 98 ? 2.574 1.979 11.701 1.00 98.75 98 LYS A O 1
ATOM 742 N N . LEU A 1 99 ? 2.689 1.183 9.607 1.00 98.75 99 LEU A N 1
ATOM 743 C CA . LEU A 1 99 ? 1.400 0.504 9.648 1.00 98.75 99 LEU A CA 1
ATOM 744 C C . LEU A 1 99 ? 1.385 -0.607 10.704 1.00 98.75 99 LEU A C 1
ATOM 746 O O . LEU A 1 99 ? 0.444 -0.700 11.488 1.00 98.75 99 LEU A O 1
ATOM 750 N N . ALA A 1 100 ? 2.453 -1.395 10.802 1.00 98.62 100 ALA A N 1
ATOM 751 C CA . ALA A 1 100 ? 2.619 -2.414 11.831 1.00 98.62 100 ALA A CA 1
ATOM 752 C C . ALA A 1 100 ? 2.716 -1.827 13.249 1.00 98.62 100 ALA A C 1
ATOM 754 O O . ALA A 1 100 ? 2.470 -2.549 14.217 1.00 98.62 100 ALA A O 1
ATOM 755 N N . ALA A 1 101 ? 3.071 -0.548 13.396 1.00 98.44 101 ALA A N 1
ATOM 756 C CA . ALA A 1 101 ? 3.114 0.162 14.672 1.00 98.44 101 ALA A CA 1
ATOM 757 C C . ALA A 1 101 ? 1.773 0.811 15.062 1.00 98.44 101 ALA A C 1
ATOM 759 O O . ALA A 1 101 ? 1.588 1.110 16.241 1.00 98.44 101 ALA A O 1
ATOM 760 N N . SER A 1 102 ? 0.837 0.980 14.120 1.00 98.12 102 SER A N 1
ATOM 761 C CA . SER A 1 102 ? -0.477 1.588 14.372 1.00 98.12 102 SER A CA 1
ATOM 762 C C . SER A 1 102 ? -1.264 0.868 15.476 1.00 98.12 102 SER A C 1
ATOM 764 O O . SER A 1 102 ? -1.098 -0.334 15.721 1.00 98.12 102 SER A O 1
ATOM 766 N N . THR A 1 103 ? -2.104 1.616 16.188 1.00 96.50 103 THR A N 1
ATOM 767 C CA . THR A 1 103 ? -2.886 1.118 17.337 1.00 96.50 103 THR A CA 1
ATOM 768 C C . THR A 1 103 ? -4.388 1.279 17.164 1.00 96.50 103 THR A C 1
ATOM 770 O O . THR A 1 103 ? -5.158 0.681 17.911 1.00 96.50 103 THR A O 1
ATOM 773 N N . ASP A 1 104 ? -4.798 2.060 16.176 1.00 98.06 104 ASP A N 1
ATOM 774 C CA . ASP A 1 104 ? -6.176 2.441 15.913 1.00 98.06 104 ASP A CA 1
ATOM 775 C C . ASP A 1 104 ? -6.380 2.638 14.406 1.00 98.06 104 ASP A C 1
ATOM 777 O O . ASP A 1 104 ? -5.435 2.614 13.614 1.00 98.06 104 ASP A O 1
ATOM 781 N N . LEU A 1 105 ? -7.640 2.784 14.001 1.00 98.19 105 LEU A N 1
ATOM 782 C CA . LEU A 1 105 ? -8.017 2.842 12.593 1.00 98.19 105 LEU A CA 1
ATOM 783 C C . LEU A 1 105 ? -7.472 4.090 11.883 1.00 98.19 105 LEU A C 1
ATOM 785 O O . LEU A 1 105 ? -7.093 4.005 10.716 1.00 98.19 105 LEU A O 1
ATOM 789 N N . ASP A 1 106 ? -7.411 5.227 12.575 1.00 97.88 106 ASP A N 1
ATOM 790 C CA . ASP A 1 106 ? -6.960 6.490 11.987 1.00 97.88 106 ASP A CA 1
ATOM 791 C C . ASP A 1 106 ? -5.449 6.458 11.726 1.00 97.88 106 ASP A C 1
ATOM 793 O O . ASP A 1 106 ? -5.013 6.705 10.598 1.00 97.88 106 ASP A O 1
ATOM 797 N N . SER A 1 107 ? -4.653 6.035 12.714 1.00 98.31 107 SER A N 1
ATOM 798 C CA . SER A 1 107 ? -3.208 5.831 12.542 1.00 98.31 107 SER A CA 1
ATOM 799 C C . SER A 1 107 ? -2.891 4.752 11.502 1.00 98.31 107 SER A C 1
ATOM 801 O O . SER A 1 107 ? -1.936 4.894 10.735 1.00 98.31 107 SER A O 1
ATOM 803 N N . ALA A 1 108 ? -3.708 3.696 11.406 1.00 98.69 108 ALA A N 1
ATOM 804 C CA . ALA A 1 108 ? -3.560 2.678 10.368 1.00 98.69 108 ALA A CA 1
ATOM 805 C C . ALA A 1 108 ? -3.820 3.242 8.962 1.00 98.69 108 ALA A C 1
ATOM 807 O O . ALA A 1 108 ? -3.094 2.918 8.025 1.00 98.69 108 ALA A O 1
ATOM 808 N N . ARG A 1 109 ? -4.817 4.116 8.792 1.00 98.56 109 ARG A N 1
ATOM 809 C CA . ARG A 1 109 ? -5.125 4.762 7.505 1.00 98.56 109 ARG A CA 1
ATOM 810 C C . ARG A 1 109 ? -4.052 5.737 7.059 1.00 98.56 109 ARG A C 1
ATOM 812 O O . ARG A 1 109 ? -3.708 5.752 5.878 1.00 98.56 109 ARG A O 1
ATOM 819 N N . GLU A 1 110 ? -3.518 6.523 7.986 1.00 97.94 110 GLU A N 1
ATOM 820 C CA . GLU A 1 110 ? -2.412 7.436 7.706 1.00 97.94 110 GLU A CA 1
ATOM 821 C C . GLU A 1 110 ? -1.175 6.660 7.241 1.00 97.94 110 GLU A C 1
ATOM 823 O O . GLU A 1 110 ? -0.650 6.917 6.156 1.00 97.94 110 GLU A O 1
ATOM 828 N N . ALA A 1 111 ? -0.782 5.629 7.992 1.00 98.56 111 ALA A N 1
ATOM 829 C CA . ALA A 1 111 ? 0.342 4.778 7.621 1.00 98.56 111 ALA A CA 1
ATOM 830 C C . ALA A 1 111 ? 0.093 4.009 6.312 1.00 98.56 111 ALA A C 1
ATOM 832 O O . ALA A 1 111 ? 0.988 3.889 5.474 1.00 98.56 111 ALA A O 1
ATOM 833 N N . PHE A 1 112 ? -1.133 3.526 6.085 1.00 98.81 112 PHE A N 1
ATOM 834 C CA . PHE A 1 112 ? -1.496 2.880 4.828 1.00 98.81 112 PHE A CA 1
ATOM 835 C C . PHE A 1 112 ? -1.407 3.843 3.645 1.00 98.81 112 PHE A C 1
ATOM 837 O O . PHE A 1 112 ? -0.983 3.431 2.570 1.00 98.81 112 PHE A O 1
ATOM 844 N N . ARG A 1 113 ? -1.759 5.123 3.811 1.00 98.00 113 ARG A N 1
ATOM 845 C CA . ARG A 1 113 ? -1.594 6.125 2.752 1.00 98.00 113 ARG A CA 1
ATOM 846 C C . ARG A 1 113 ? -0.129 6.239 2.337 1.00 98.00 113 ARG A C 1
ATOM 848 O O . ARG A 1 113 ? 0.149 6.176 1.141 1.00 98.00 113 ARG A O 1
ATOM 855 N N . GLU A 1 114 ? 0.793 6.300 3.293 1.00 98.00 114 GLU A N 1
ATOM 856 C CA . GLU A 1 114 ? 2.232 6.306 3.004 1.00 98.00 114 GLU A CA 1
ATOM 857 C C . GLU A 1 114 ? 2.707 5.021 2.310 1.00 98.00 114 GLU A C 1
ATOM 859 O O . GLU A 1 114 ? 3.446 5.100 1.331 1.00 98.00 114 GLU A O 1
ATOM 864 N N . LEU A 1 115 ? 2.238 3.848 2.755 1.00 98.81 115 LEU A N 1
ATOM 865 C CA . LEU A 1 115 ? 2.547 2.552 2.135 1.00 98.81 115 LEU A CA 1
ATOM 866 C C . LEU A 1 115 ? 1.957 2.412 0.720 1.00 98.81 115 LEU A C 1
ATOM 868 O O . LEU A 1 115 ? 2.574 1.830 -0.169 1.00 98.81 115 LEU A O 1
ATOM 872 N N . SER A 1 116 ? 0.751 2.931 0.497 1.00 98.75 116 SER A N 1
ATOM 873 C CA . SER A 1 116 ? -0.004 2.739 -0.745 1.00 98.75 116 SER A CA 1
ATOM 874 C C . SER A 1 116 ? 0.622 3.436 -1.946 1.00 98.75 116 SER A C 1
ATOM 876 O O . SER A 1 116 ? 0.568 2.905 -3.052 1.00 98.75 116 SER A O 1
ATOM 878 N N . MET A 1 117 ? 1.278 4.576 -1.733 1.00 98.19 117 MET A N 1
ATOM 879 C CA . MET A 1 117 ? 1.878 5.371 -2.802 1.00 98.19 117 MET A CA 1
ATOM 880 C C . MET A 1 117 ? 3.023 4.658 -3.545 1.00 98.19 117 MET A C 1
ATOM 882 O O . MET A 1 117 ? 2.956 4.595 -4.774 1.00 98.19 117 MET A O 1
ATOM 886 N N . PRO A 1 118 ? 4.061 4.103 -2.883 1.00 98.50 118 PRO A N 1
ATOM 887 C CA . PRO A 1 118 ? 5.106 3.361 -3.586 1.00 98.50 118 PRO A CA 1
ATOM 888 C C . PRO A 1 118 ? 4.580 2.069 -4.232 1.00 98.50 118 PRO A C 1
ATOM 890 O O . PRO A 1 118 ? 5.013 1.733 -5.332 1.00 98.50 118 PRO A O 1
ATOM 893 N N . VAL A 1 119 ? 3.609 1.378 -3.620 1.00 98.75 119 VAL A N 1
ATOM 894 C CA . VAL A 1 119 ? 2.987 0.181 -4.222 1.00 98.75 119 VAL A CA 1
ATOM 895 C C . VAL A 1 119 ? 2.173 0.548 -5.471 1.00 98.75 119 VAL A C 1
ATOM 897 O O . VAL A 1 119 ? 2.254 -0.137 -6.488 1.00 98.75 119 VAL A O 1
ATOM 900 N N . ALA A 1 120 ? 1.443 1.665 -5.444 1.00 98.50 120 ALA A N 1
ATOM 901 C CA . ALA A 1 120 ? 0.745 2.191 -6.614 1.00 98.50 120 ALA A CA 1
ATOM 902 C C . ALA A 1 120 ? 1.721 2.626 -7.717 1.00 98.50 120 ALA A C 1
ATOM 904 O O . ALA A 1 120 ? 1.477 2.342 -8.887 1.00 98.50 120 ALA A O 1
ATOM 905 N N . ALA A 1 121 ? 2.841 3.265 -7.361 1.00 97.62 121 ALA A N 1
ATOM 906 C CA . ALA A 1 121 ? 3.878 3.643 -8.320 1.00 97.62 121 ALA A CA 1
ATOM 907 C C . ALA A 1 121 ? 4.465 2.418 -9.037 1.00 97.62 121 ALA A C 1
ATOM 909 O O . ALA A 1 121 ? 4.613 2.446 -10.256 1.00 97.62 121 ALA A O 1
ATOM 910 N N . TRP A 1 122 ? 4.725 1.329 -8.307 1.00 97.88 122 TRP A N 1
ATOM 911 C CA . TRP A 1 122 ? 5.091 0.047 -8.909 1.00 97.88 122 TRP A CA 1
ATOM 912 C C . TRP A 1 122 ? 4.010 -0.465 -9.865 1.00 97.88 122 TRP A C 1
ATOM 914 O O . TRP A 1 122 ? 4.307 -0.746 -11.021 1.00 97.88 122 TRP A O 1
ATOM 924 N N . ALA A 1 123 ? 2.751 -0.532 -9.424 1.00 97.75 123 ALA A N 1
ATOM 925 C CA . ALA A 1 123 ? 1.665 -1.095 -10.225 1.00 97.75 123 ALA A CA 1
ATOM 926 C C . ALA A 1 123 ? 1.387 -0.313 -11.524 1.00 97.75 123 ALA A C 1
ATOM 928 O O . ALA A 1 123 ? 1.007 -0.921 -12.523 1.00 97.75 123 ALA A O 1
ATOM 929 N N . VAL A 1 124 ? 1.614 1.007 -11.552 1.00 96.44 124 VAL A N 1
ATOM 930 C CA . VAL A 1 124 ? 1.531 1.809 -12.791 1.00 96.44 124 VAL A CA 1
ATOM 931 C C . VAL A 1 124 ? 2.581 1.374 -13.820 1.00 96.44 124 VAL A C 1
ATOM 933 O O . VAL A 1 124 ? 2.293 1.352 -15.018 1.00 96.44 124 VAL A O 1
ATOM 936 N N . LEU A 1 125 ? 3.788 1.039 -13.360 1.00 94.81 125 LEU A N 1
ATOM 937 C CA . LEU A 1 125 ? 4.912 0.644 -14.209 1.00 94.81 125 LEU A CA 1
ATOM 938 C C . LEU A 1 125 ? 4.804 -0.827 -14.633 1.00 94.81 125 LEU A C 1
ATOM 940 O O . LEU A 1 125 ? 4.884 -1.129 -15.822 1.00 94.81 125 LEU A O 1
ATOM 944 N N . ALA A 1 126 ? 4.566 -1.717 -13.669 1.00 94.69 126 ALA A N 1
ATOM 945 C CA . ALA A 1 126 ? 4.552 -3.166 -13.849 1.00 94.69 126 ALA A CA 1
ATOM 946 C C . ALA A 1 126 ? 3.252 -3.701 -14.468 1.00 94.69 126 ALA A C 1
ATOM 948 O O . ALA A 1 126 ? 3.259 -4.750 -15.104 1.00 94.69 126 ALA A O 1
ATOM 949 N N . LYS A 1 127 ? 2.128 -2.992 -14.280 1.00 95.12 127 LYS A N 1
ATOM 950 C CA . LYS A 1 127 ? 0.781 -3.389 -14.736 1.00 95.12 127 LYS A CA 1
ATOM 951 C C . LYS A 1 127 ? 0.430 -4.852 -14.395 1.00 95.12 127 LYS A C 1
ATOM 953 O O . LYS A 1 127 ? 0.065 -5.612 -15.295 1.00 95.12 127 LYS A O 1
ATOM 958 N N . PRO A 1 128 ? 0.537 -5.260 -13.116 1.00 95.81 128 PRO A N 1
ATOM 959 C CA . PRO A 1 128 ? 0.208 -6.620 -12.701 1.00 95.81 128 PRO A CA 1
ATOM 960 C C . PRO A 1 128 ? -1.249 -6.965 -13.035 1.00 95.81 128 PRO A C 1
ATOM 962 O O . PRO A 1 128 ? -2.152 -6.136 -12.907 1.00 95.81 128 PRO A O 1
ATOM 965 N N . GLU A 1 129 ? -1.482 -8.205 -13.456 1.00 95.56 129 GLU A N 1
ATOM 966 C CA . GLU A 1 129 ? -2.813 -8.669 -13.846 1.00 95.56 129 GLU A CA 1
ATOM 967 C C . GLU A 1 129 ? -3.802 -8.672 -12.667 1.00 95.56 129 GLU A C 1
ATOM 969 O O . GLU A 1 129 ? -3.444 -8.919 -11.515 1.00 95.56 129 GLU A O 1
ATOM 974 N N . GLY A 1 130 ? -5.083 -8.432 -12.963 1.00 96.06 130 GLY A N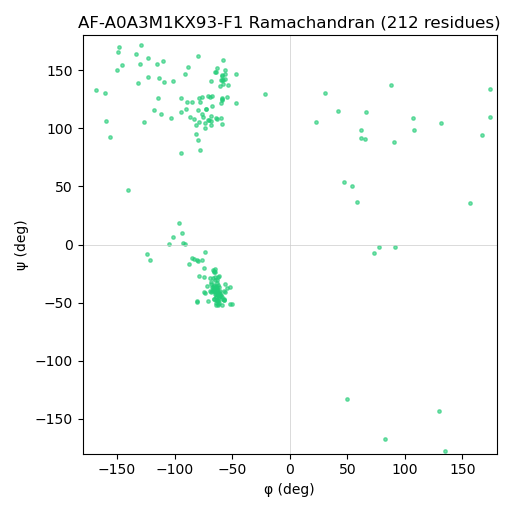 1
ATOM 975 C CA . GLY A 1 130 ? -6.181 -8.581 -11.999 1.00 96.06 130 GLY A CA 1
ATOM 976 C C . GLY A 1 130 ? -6.328 -7.455 -10.970 1.00 96.06 130 GLY A C 1
ATOM 977 O O . GLY A 1 130 ? -7.279 -7.479 -10.185 1.00 96.06 130 GLY A O 1
ATOM 978 N N . VAL A 1 131 ? -5.450 -6.451 -10.986 1.00 98.00 131 VAL A N 1
ATOM 979 C CA . VAL A 1 131 ? -5.537 -5.273 -10.115 1.00 98.00 131 VAL A CA 1
ATOM 980 C C . VAL A 1 131 ? -5.583 -3.979 -10.919 1.00 98.00 131 VAL A C 1
ATOM 982 O O . VAL A 1 131 ? -5.201 -3.923 -12.086 1.00 98.00 131 VAL A O 1
ATOM 985 N N . VAL A 1 132 ? -6.060 -2.922 -10.273 1.00 97.94 132 VAL A N 1
ATOM 986 C CA . VAL A 1 132 ? -6.102 -1.561 -10.805 1.00 97.94 132 VAL A CA 1
ATOM 987 C C . VAL A 1 132 ? -5.504 -0.590 -9.797 1.00 97.94 132 VAL A C 1
ATOM 989 O O . VAL A 1 132 ? -5.507 -0.843 -8.589 1.00 97.94 132 VAL A O 1
ATOM 992 N N . VAL A 1 133 ? -5.014 0.544 -10.295 1.00 98.38 133 VAL A N 1
ATOM 993 C CA . VAL A 1 133 ? -4.608 1.675 -9.458 1.00 98.38 133 VAL A CA 1
ATOM 994 C C . VAL A 1 133 ? -5.777 2.641 -9.371 1.00 98.38 133 VAL A C 1
ATOM 996 O O . VAL A 1 133 ? -6.296 3.080 -10.394 1.00 98.38 133 VAL A O 1
ATOM 999 N N . ALA A 1 134 ? -6.186 2.989 -8.159 1.00 98.19 134 ALA A N 1
ATOM 1000 C CA . ALA A 1 134 ? -7.231 3.964 -7.899 1.00 98.19 134 ALA A CA 1
ATOM 1001 C C . ALA A 1 134 ? -6.670 5.192 -7.173 1.00 98.19 134 ALA A C 1
ATOM 1003 O O . ALA A 1 134 ? -5.637 5.116 -6.510 1.00 98.19 134 ALA A O 1
ATOM 1004 N N . PHE A 1 135 ? -7.345 6.332 -7.312 1.00 97.25 135 PHE A N 1
ATOM 1005 C CA . PHE A 1 135 ? -6.962 7.606 -6.709 1.00 97.25 135 PHE A CA 1
ATOM 1006 C C . PHE A 1 135 ? -8.142 8.277 -6.005 1.00 97.25 135 PHE A C 1
ATOM 1008 O O . PHE A 1 135 ? -9.266 8.319 -6.514 1.00 97.25 135 PHE A O 1
ATOM 1015 N N . CYS A 1 136 ? -7.871 8.849 -4.830 1.00 96.44 136 CYS A N 1
ATOM 1016 C CA . CYS A 1 136 ? -8.834 9.626 -4.061 1.00 96.44 136 CYS A CA 1
ATOM 1017 C C . CYS A 1 136 ? -8.405 11.102 -4.051 1.00 96.44 136 CYS A C 1
ATOM 1019 O O . CYS A 1 136 ? -7.412 11.433 -3.397 1.00 96.44 136 CYS A O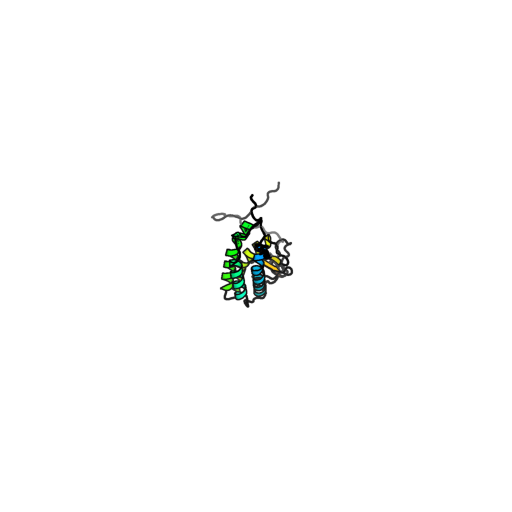 1
ATOM 1021 N N . PRO A 1 137 ? -9.159 12.012 -4.700 1.00 92.62 137 PRO A N 1
ATOM 1022 C CA . PRO A 1 137 ? -8.806 13.431 -4.742 1.00 92.62 137 PRO A CA 1
ATOM 1023 C C . PRO A 1 137 ? -8.882 14.112 -3.370 1.00 92.62 137 PRO A C 1
ATOM 1025 O O . PRO A 1 137 ? -8.128 15.043 -3.118 1.00 92.62 137 PRO A O 1
ATOM 1028 N N . MET A 1 138 ? -9.745 13.635 -2.467 1.00 93.31 138 MET A N 1
ATOM 1029 C CA . MET A 1 138 ? -9.878 14.194 -1.116 1.00 93.31 138 MET A CA 1
ATOM 1030 C C . MET A 1 138 ? -8.700 13.825 -0.209 1.00 93.31 138 MET A C 1
ATOM 1032 O O . MET A 1 138 ? -8.210 14.670 0.530 1.00 93.31 138 MET A O 1
ATOM 1036 N N . ALA A 1 139 ? -8.240 12.571 -0.269 1.00 93.31 139 ALA A N 1
ATOM 1037 C CA . ALA A 1 139 ? -7.081 12.115 0.499 1.00 93.31 139 ALA A CA 1
ATOM 1038 C C . ALA A 1 139 ? -5.743 12.444 -0.188 1.00 93.31 139 ALA A C 1
ATOM 1040 O O . ALA A 1 139 ? -4.686 12.288 0.423 1.00 93.31 139 ALA A O 1
ATOM 1041 N N . GLY A 1 140 ? -5.765 12.841 -1.467 1.00 93.94 140 GLY A N 1
ATOM 1042 C CA . GLY A 1 140 ? -4.565 13.074 -2.268 1.00 93.94 140 GLY A CA 1
ATOM 1043 C C . GLY A 1 140 ? -3.632 11.861 -2.259 1.00 93.94 140 GLY A C 1
ATOM 1044 O O . GLY A 1 140 ? -2.460 11.998 -1.907 1.00 93.94 140 GLY A O 1
ATOM 1045 N N . GLY A 1 141 ? -4.169 10.671 -2.539 1.00 95.56 141 GLY A N 1
ATOM 1046 C CA . GLY A 1 141 ? -3.440 9.403 -2.456 1.00 95.56 141 GLY A CA 1
ATOM 1047 C C . GLY A 1 141 ? -3.947 8.368 -3.457 1.00 95.56 141 GLY A C 1
ATOM 1048 O O . GLY A 1 141 ? -5.130 8.377 -3.816 1.00 95.56 141 GLY A O 1
ATOM 1049 N N . SER A 1 142 ? -3.037 7.495 -3.892 1.00 98.00 142 SER A N 1
ATOM 1050 C CA . SER A 1 142 ? -3.321 6.374 -4.791 1.00 98.00 142 SER A CA 1
ATOM 1051 C C . SER A 1 142 ? -3.125 5.040 -4.083 1.00 98.00 142 SER A C 1
ATOM 1053 O O . SER A 1 142 ? -2.178 4.886 -3.313 1.00 98.00 142 SER A O 1
ATOM 1055 N N . TRP A 1 143 ? -3.966 4.059 -4.398 1.00 98.75 143 TRP A N 1
ATOM 1056 C CA . TRP A 1 143 ? -3.861 2.693 -3.886 1.00 98.75 143 TRP A CA 1
ATOM 1057 C C . TRP A 1 143 ? -4.030 1.663 -5.001 1.00 98.75 143 TRP A C 1
ATOM 1059 O O . TRP A 1 143 ? -4.525 1.978 -6.083 1.00 98.75 143 TRP A O 1
ATOM 1069 N N . VAL A 1 144 ? -3.624 0.426 -4.721 1.00 98.69 144 VAL A N 1
ATOM 1070 C CA . VAL A 1 144 ? -3.872 -0.733 -5.589 1.00 98.69 144 VAL A CA 1
ATOM 1071 C C . VAL A 1 144 ? -5.035 -1.540 -5.013 1.00 98.69 144 VAL A C 1
ATOM 1073 O O . VAL A 1 144 ? -5.158 -1.686 -3.799 1.00 98.69 144 VAL A O 1
ATOM 1076 N N . GLN A 1 145 ? -5.913 -2.060 -5.860 1.00 98.56 145 GLN A N 1
ATOM 1077 C CA . GLN A 1 145 ? -7.010 -2.938 -5.442 1.00 98.56 145 GLN A CA 1
ATOM 1078 C C . GLN A 1 145 ? -7.354 -3.941 -6.550 1.00 98.56 145 GLN A C 1
ATOM 1080 O O . GLN A 1 145 ? -6.949 -3.723 -7.693 1.00 98.56 145 GLN A O 1
ATOM 1085 N N . PRO A 1 146 ? -8.117 -5.014 -6.268 1.00 98.19 146 PRO A N 1
ATOM 1086 C CA . PRO A 1 146 ? -8.637 -5.881 -7.321 1.00 98.19 146 PRO A CA 1
ATOM 1087 C C . PRO A 1 146 ? -9.461 -5.085 -8.340 1.00 98.19 146 PRO A C 1
ATOM 1089 O O . PRO A 1 146 ? -10.126 -4.107 -7.986 1.00 98.19 146 PRO A O 1
ATOM 1092 N N . ALA A 1 147 ? -9.424 -5.506 -9.603 1.00 95.69 147 ALA A N 1
ATOM 1093 C CA . ALA A 1 147 ? -10.267 -4.917 -10.639 1.00 95.69 147 ALA A CA 1
ATOM 1094 C C . ALA A 1 147 ? -11.762 -5.079 -10.294 1.00 95.69 147 ALA A C 1
ATOM 1096 O O . ALA A 1 147 ? -12.181 -6.120 -9.783 1.00 95.69 147 ALA A O 1
ATOM 1097 N N . GLY A 1 148 ? -12.566 -4.054 -10.590 1.00 93.62 148 GLY A N 1
ATOM 1098 C CA . GLY A 1 148 ? -13.993 -4.009 -10.262 1.00 93.62 148 GLY A CA 1
ATOM 1099 C C . GLY A 1 148 ? -14.378 -2.717 -9.543 1.00 93.62 148 GLY A C 1
ATOM 1100 O O . GLY A 1 148 ? -13.857 -1.648 -9.861 1.00 9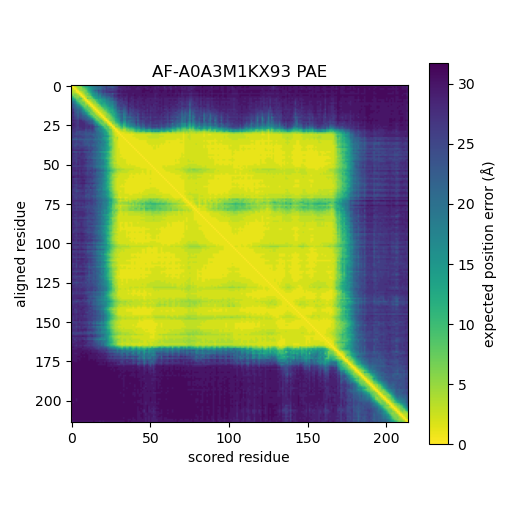3.62 148 GLY A O 1
ATOM 1101 N N . ASP A 1 149 ? -15.298 -2.822 -8.583 1.00 95.50 149 ASP A N 1
ATOM 1102 C CA . ASP A 1 149 ? -15.806 -1.671 -7.834 1.00 95.50 149 ASP A CA 1
ATOM 1103 C C . ASP A 1 149 ? -14.716 -0.982 -6.994 1.00 95.50 149 ASP A C 1
ATOM 1105 O O . ASP A 1 149 ? -13.784 -1.604 -6.478 1.00 95.50 149 ASP A O 1
ATOM 1109 N N . ILE A 1 150 ? -14.847 0.336 -6.828 1.00 97.25 150 ILE A N 1
ATOM 1110 C CA . ILE A 1 150 ? -13.970 1.133 -5.962 1.00 97.25 150 ILE A CA 1
ATOM 1111 C C . ILE A 1 150 ? -14.263 0.813 -4.495 1.00 97.25 150 ILE A C 1
ATOM 1113 O O . ILE A 1 150 ? -15.407 0.937 -4.056 1.00 97.25 150 ILE A O 1
ATOM 1117 N N . PHE A 1 151 ? -13.217 0.470 -3.740 1.00 97.94 151 PHE A N 1
ATOM 1118 C CA . PHE A 1 151 ? -13.246 0.315 -2.287 1.00 97.94 151 PHE A CA 1
ATOM 1119 C C . PHE A 1 151 ? -12.140 1.175 -1.672 1.00 97.94 151 PHE A C 1
ATOM 1121 O O . PHE A 1 151 ? -10.960 0.850 -1.774 1.00 97.94 151 PHE A O 1
ATOM 1128 N N . ASN A 1 152 ? -12.519 2.291 -1.056 1.00 98.31 152 ASN A N 1
ATOM 1129 C CA . ASN A 1 152 ? -11.616 3.308 -0.541 1.00 98.31 152 ASN A CA 1
ATOM 1130 C C . ASN A 1 152 ? -11.089 2.927 0.857 1.00 98.31 152 ASN A C 1
ATOM 1132 O O . ASN A 1 152 ? -11.830 3.031 1.839 1.00 98.31 152 ASN A O 1
ATOM 1136 N N . PRO A 1 153 ? -9.806 2.548 0.994 1.00 98.25 153 PRO A N 1
ATOM 1137 C CA . PRO A 1 153 ? -9.234 2.162 2.284 1.00 98.25 153 PRO A CA 1
ATOM 1138 C C . PRO A 1 153 ? -8.979 3.361 3.212 1.00 98.25 153 PRO A C 1
ATOM 1140 O O . PRO A 1 153 ? -8.892 3.190 4.426 1.00 98.25 153 PRO A O 1
ATOM 1143 N N . TYR A 1 154 ? -8.882 4.580 2.671 1.00 98.25 154 TYR A N 1
ATOM 1144 C CA . TYR A 1 154 ? -8.593 5.792 3.443 1.00 98.25 154 TYR A CA 1
ATOM 1145 C C . TYR A 1 154 ? -9.788 6.265 4.268 1.00 98.25 154 TYR A C 1
ATOM 1147 O O . TYR A 1 154 ? -9.601 6.889 5.306 1.00 98.25 154 TYR A O 1
ATOM 1155 N N . PHE A 1 155 ? -11.007 5.962 3.821 1.00 97.69 155 PHE A N 1
ATOM 1156 C CA . PHE A 1 155 ? -12.242 6.379 4.493 1.00 97.69 155 PHE A CA 1
ATOM 1157 C C . PHE A 1 155 ? -13.175 5.217 4.852 1.00 97.69 155 PHE A C 1
ATOM 1159 O O . PHE A 1 155 ? -14.170 5.426 5.548 1.00 97.69 155 PHE A O 1
ATOM 1166 N N . GLY A 1 156 ? -12.872 4.004 4.382 1.00 97.19 156 GLY A N 1
ATOM 1167 C CA . GLY A 1 156 ? -13.657 2.798 4.629 1.00 97.19 156 GLY A CA 1
ATOM 1168 C C . GLY A 1 156 ? -15.140 2.997 4.348 1.00 97.19 156 GLY A C 1
ATOM 1169 O O . GLY A 1 156 ? -15.504 3.560 3.314 1.00 97.19 156 GLY A O 1
ATOM 1170 N N . LYS A 1 157 ? -16.023 2.569 5.255 1.00 96.56 157 LYS A N 1
ATOM 1171 C CA . LYS A 1 157 ? -17.472 2.542 4.972 1.00 96.56 157 LYS A CA 1
ATOM 1172 C C . LYS A 1 157 ? -18.082 3.924 4.763 1.00 96.56 157 LYS A C 1
ATOM 1174 O O . LYS A 1 157 ? -19.104 4.022 4.090 1.00 96.56 157 LYS A O 1
ATOM 1179 N N . GLN A 1 158 ? -17.475 4.983 5.300 1.00 95.94 158 GLN A N 1
ATOM 1180 C CA . GLN A 1 158 ? -18.004 6.344 5.163 1.00 95.94 158 GLN A CA 1
ATOM 1181 C C . GLN A 1 158 ? -18.011 6.821 3.710 1.00 95.94 158 GLN A C 1
ATOM 1183 O O . GLN A 1 158 ? -18.927 7.523 3.293 1.00 95.94 158 GLN A O 1
ATOM 1188 N N . MET A 1 159 ? -16.991 6.445 2.937 1.00 95.12 159 MET A N 1
ATOM 1189 C CA . MET A 1 159 ? -16.834 6.851 1.541 1.00 95.12 159 MET A CA 1
ATOM 1190 C C . MET A 1 159 ? -16.303 5.687 0.704 1.00 95.12 159 MET A C 1
ATOM 1192 O O . MET A 1 159 ? -15.374 5.849 -0.085 1.00 95.12 159 MET A O 1
ATOM 1196 N N . LEU A 1 160 ? -16.905 4.506 0.880 1.00 96.06 160 LEU A N 1
ATOM 1197 C CA . LEU A 1 160 ? -16.385 3.242 0.355 1.00 96.06 160 LEU A CA 1
ATOM 1198 C C . LEU A 1 160 ? -16.172 3.275 -1.158 1.00 96.06 160 LEU A C 1
ATOM 1200 O O . LEU A 1 160 ? -15.142 2.830 -1.638 1.00 96.06 160 LEU A O 1
ATOM 1204 N N . HIS A 1 161 ? -17.094 3.876 -1.901 1.00 96.25 161 HIS A N 1
ATOM 1205 C CA . HIS A 1 161 ? -17.008 3.979 -3.359 1.00 96.25 161 HIS A CA 1
ATOM 1206 C C . HIS A 1 161 ? -16.410 5.311 -3.840 1.00 96.25 161 HIS A C 1
ATOM 1208 O O . HIS A 1 161 ? -16.614 5.711 -4.986 1.00 96.25 161 HIS A O 1
ATOM 1214 N N . CYS A 1 162 ? -15.702 6.037 -2.965 1.00 93.75 162 CYS A N 1
ATOM 1215 C CA . CYS A 1 162 ? -15.075 7.305 -3.316 1.00 93.75 162 CYS A CA 1
ATOM 1216 C C . CYS A 1 162 ? -13.700 7.122 -3.954 1.00 93.75 162 CYS A C 1
ATOM 1218 O O . CYS A 1 162 ? -12.789 6.578 -3.337 1.00 93.75 162 CYS A O 1
ATOM 1220 N N . GLY A 1 163 ? -13.529 7.644 -5.164 1.00 93.81 163 GLY A N 1
ATOM 1221 C CA . GLY A 1 163 ? -12.288 7.576 -5.928 1.00 93.81 163 GLY A CA 1
ATOM 1222 C C . GLY A 1 163 ? -12.546 7.186 -7.374 1.00 93.81 163 GLY A C 1
ATOM 1223 O O . GLY A 1 163 ? -13.692 7.037 -7.790 1.00 93.81 163 GLY A O 1
ATOM 1224 N N . HIS A 1 164 ? -11.477 7.049 -8.145 1.00 93.75 164 HIS A N 1
ATOM 1225 C CA . HIS A 1 164 ? -11.549 6.597 -9.531 1.00 93.75 164 HIS A CA 1
ATOM 1226 C C . HIS A 1 164 ? -10.343 5.762 -9.906 1.00 93.75 164 HIS A C 1
ATOM 1228 O O . HIS A 1 164 ? -9.269 5.929 -9.330 1.00 93.75 164 HIS A O 1
ATOM 1234 N N . VAL A 1 165 ? -10.526 4.897 -10.897 1.00 95.81 165 VAL A N 1
ATOM 1235 C CA . VAL A 1 165 ? -9.430 4.160 -11.517 1.00 95.81 165 VAL A CA 1
ATOM 1236 C C . VAL A 1 165 ? -8.572 5.140 -12.316 1.00 95.81 165 VAL A C 1
ATOM 1238 O O . VAL A 1 165 ? -9.072 5.913 -13.132 1.00 95.81 165 VAL A O 1
ATOM 1241 N N . VAL A 1 166 ? -7.270 5.136 -12.053 1.00 91.94 166 VAL A N 1
ATOM 1242 C CA . VAL A 1 166 ? -6.297 5.959 -12.770 1.00 91.94 166 VAL A CA 1
ATOM 1243 C C . VAL A 1 166 ? -6.201 5.460 -14.210 1.00 91.94 166 VAL A C 1
ATOM 1245 O O . VAL A 1 166 ? -5.964 4.279 -14.445 1.00 91.94 166 VAL A O 1
ATOM 1248 N N . GLY A 1 167 ? -6.351 6.372 -15.172 1.00 82.00 167 GLY A N 1
ATOM 1249 C CA . GLY A 1 167 ? -6.335 6.045 -16.602 1.00 82.00 167 GLY A CA 1
ATOM 1250 C C . GLY A 1 167 ? -7.711 5.749 -17.205 1.00 82.00 167 GLY A C 1
ATOM 1251 O O . GLY A 1 167 ? -7.791 5.566 -18.417 1.00 82.00 167 GLY A O 1
ATOM 1252 N N . GLU A 1 168 ? -8.781 5.765 -16.404 1.00 75.44 168 GLU A N 1
ATOM 1253 C CA . GLU A 1 168 ? -10.168 5.720 -16.880 1.00 75.44 168 GLU A CA 1
ATOM 1254 C C . GLU A 1 168 ? -10.883 7.065 -16.662 1.00 75.44 168 GLU A C 1
ATOM 1256 O O . GLU A 1 168 ? -10.483 7.876 -15.820 1.00 75.44 168 GLU A O 1
ATOM 1261 N N . ASP A 1 169 ? -11.954 7.311 -17.424 1.00 62.94 169 ASP A N 1
ATOM 1262 C CA . ASP A 1 169 ? -12.756 8.531 -17.306 1.00 62.94 169 ASP A CA 1
ATOM 1263 C C . ASP A 1 169 ? -13.357 8.661 -15.895 1.00 62.94 169 ASP A C 1
ATOM 1265 O O . ASP A 1 169 ? -14.129 7.813 -15.436 1.00 62.94 169 ASP A O 1
ATOM 1269 N N . PHE A 1 170 ? -13.035 9.762 -15.207 1.00 59.31 170 PHE A N 1
ATOM 1270 C CA . PHE A 1 170 ? -13.546 10.065 -13.870 1.00 59.31 170 PHE A CA 1
ATOM 1271 C C . PHE A 1 170 ? -15.079 10.167 -13.872 1.00 59.31 170 PHE A C 1
ATOM 1273 O O . PHE A 1 170 ? -15.645 11.150 -14.355 1.00 59.31 170 PHE A O 1
ATOM 1280 N N . LYS A 1 171 ? -15.764 9.187 -13.271 1.00 59.22 171 LYS A N 1
ATOM 1281 C CA . LYS A 1 171 ? -17.179 9.313 -12.892 1.00 59.22 171 LYS A CA 1
ATOM 1282 C C . LYS A 1 171 ? -17.268 9.771 -11.433 1.00 59.22 171 LYS A C 1
ATOM 1284 O O . LYS A 1 171 ? -16.883 9.009 -10.548 1.00 59.22 171 LYS A O 1
ATOM 1289 N N . PRO A 1 172 ? -17.774 10.988 -11.159 1.00 57.06 172 PRO A N 1
ATOM 1290 C CA . PRO A 1 172 ? -17.975 11.457 -9.794 1.00 57.06 172 PRO A CA 1
ATOM 1291 C C . PRO A 1 172 ? -18.894 10.503 -9.025 1.00 57.06 172 PRO A C 1
ATOM 1293 O O . PRO A 1 172 ? -19.874 9.998 -9.575 1.00 57.06 172 PRO A O 1
ATOM 1296 N N . CYS A 1 173 ? -18.597 10.273 -7.748 1.00 51.09 173 CYS A N 1
ATOM 1297 C CA . CYS A 1 173 ? -19.381 9.382 -6.896 1.00 51.09 173 CYS A CA 1
ATOM 1298 C C . CYS A 1 173 ? -20.845 9.853 -6.798 1.00 51.09 173 CYS A C 1
ATOM 1300 O O . CYS A 1 173 ? -21.077 11.064 -6.737 1.00 51.09 173 CYS A O 1
ATOM 1302 N N . PRO A 1 174 ? -21.836 8.946 -6.692 1.00 52.97 174 PRO A N 1
ATOM 1303 C CA . PRO A 1 174 ? -23.256 9.317 -6.655 1.00 52.97 174 PRO A CA 1
ATOM 1304 C C . PRO A 1 174 ? -23.606 10.305 -5.532 1.00 52.97 174 PRO A C 1
ATOM 1306 O O . PRO A 1 174 ? -24.433 11.190 -5.719 1.00 52.97 174 PRO A O 1
ATOM 1309 N N . HIS A 1 175 ? -22.930 10.208 -4.382 1.00 51.97 175 HIS A N 1
ATOM 1310 C CA . HIS A 1 175 ? -23.156 11.092 -3.231 1.00 51.97 175 HIS A CA 1
ATOM 1311 C C . HIS A 1 175 ? -22.479 12.466 -3.350 1.00 51.97 175 HIS A C 1
ATOM 1313 O O . HIS A 1 175 ? -22.844 13.387 -2.630 1.00 51.97 175 HIS A O 1
ATOM 1319 N N . ALA A 1 176 ? -21.545 12.656 -4.291 1.00 48.75 176 ALA A N 1
ATOM 1320 C CA . ALA A 1 176 ? -20.996 13.981 -4.595 1.00 48.75 176 ALA A CA 1
ATOM 1321 C C . ALA A 1 176 ? -21.996 14.866 -5.371 1.00 48.75 176 ALA A C 1
ATOM 1323 O O . ALA A 1 176 ? -21.731 16.044 -5.602 1.00 48.75 176 ALA A O 1
ATOM 1324 N N . GLN A 1 177 ? -23.141 14.305 -5.784 1.00 48.41 177 GLN A N 1
ATOM 1325 C CA . GLN A 1 177 ? -24.208 15.013 -6.493 1.00 48.41 177 GLN A CA 1
ATOM 1326 C C . GLN A 1 177 ? -25.294 15.576 -5.560 1.00 48.41 177 GLN A C 1
ATOM 1328 O O . GLN A 1 177 ? -26.227 16.231 -6.032 1.00 48.41 177 GLN A O 1
ATOM 1333 N N . GLU A 1 178 ? -25.171 15.406 -4.240 1.00 45.47 178 GLU A N 1
ATOM 1334 C CA . GLU A 1 178 ? -26.017 16.114 -3.277 1.00 45.47 178 GLU A CA 1
ATOM 1335 C C . GLU A 1 178 ? -25.530 17.565 -3.116 1.00 45.47 178 GLU A C 1
ATOM 1337 O O . GLU A 1 178 ? -24.788 17.918 -2.211 1.00 45.47 178 GLU A O 1
ATOM 1342 N N . LYS A 1 179 ? -25.963 18.373 -4.094 1.00 39.03 179 LYS A N 1
ATOM 1343 C CA . LYS A 1 179 ? -25.998 19.842 -4.218 1.00 39.03 179 LYS A CA 1
ATOM 1344 C C . LYS A 1 179 ? -24.763 20.640 -3.745 1.00 39.03 179 LYS A C 1
ATOM 1346 O O . LYS A 1 179 ? -24.579 20.820 -2.542 1.00 39.03 179 LYS A O 1
ATOM 1351 N N . PRO A 1 180 ? -24.043 21.338 -4.654 1.00 42.88 180 PRO A N 1
ATOM 1352 C CA . PRO A 1 180 ? -23.355 22.558 -4.243 1.00 42.88 180 PRO A CA 1
ATOM 1353 C C . PRO A 1 180 ? -24.416 23.527 -3.707 1.00 42.88 180 PRO A C 1
ATOM 1355 O O . PRO A 1 180 ? -25.428 23.777 -4.367 1.00 42.88 180 PRO A O 1
ATOM 1358 N N . GLY A 1 181 ? -24.216 24.021 -2.484 1.00 44.59 181 GLY A N 1
ATOM 1359 C CA . GLY A 1 181 ? -25.049 25.065 -1.901 1.00 44.59 181 GLY A CA 1
ATOM 1360 C C . GLY A 1 181 ? -25.248 26.189 -2.914 1.00 44.59 181 GLY A C 1
ATOM 1361 O O . GLY A 1 181 ? -24.281 26.738 -3.442 1.00 44.59 181 GLY A O 1
ATOM 1362 N N . GLY A 1 182 ? -26.512 26.455 -3.235 1.00 37.56 182 GLY A N 1
ATOM 1363 C CA . GLY A 1 182 ? -26.890 27.424 -4.246 1.00 37.56 182 GLY A CA 1
ATOM 1364 C C . GLY A 1 182 ? -26.400 28.820 -3.886 1.00 37.56 182 GLY A C 1
ATOM 1365 O O . GLY A 1 182 ? -26.556 29.281 -2.755 1.00 37.56 182 GLY A O 1
ATOM 1366 N N . CYS A 1 183 ? -25.866 29.523 -4.879 1.00 38.91 183 CYS A N 1
ATOM 1367 C CA . CYS A 1 183 ? -26.014 30.965 -4.930 1.00 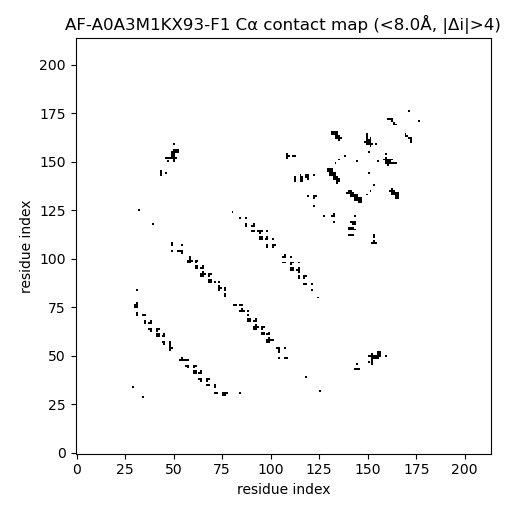38.91 183 CYS A CA 1
ATOM 1368 C C . CYS A 1 183 ? -27.522 31.256 -4.973 1.00 38.91 183 CYS A C 1
ATOM 1370 O O . CYS A 1 183 ? -28.194 30.990 -5.968 1.00 38.91 183 CYS A O 1
ATOM 1372 N N . GLY A 1 184 ? -28.057 31.687 -3.830 1.00 37.59 184 GLY A N 1
ATOM 1373 C CA . GLY A 1 184 ? -29.465 32.011 -3.664 1.00 37.59 184 GLY A CA 1
ATOM 1374 C C . GLY A 1 184 ? -29.939 33.022 -4.705 1.00 37.59 184 GLY A C 1
ATOM 1375 O O . GLY A 1 184 ? -29.247 33.986 -5.027 1.00 37.59 184 GLY A O 1
ATOM 1376 N N . GLU A 1 185 ? -31.124 32.727 -5.223 1.00 37.81 185 GLU A N 1
ATOM 1377 C CA . GLU A 1 185 ? -32.025 33.534 -6.040 1.00 37.81 185 GLU A CA 1
ATOM 1378 C C . GLU A 1 185 ? -31.832 35.058 -5.940 1.00 37.81 185 GLU A C 1
ATOM 1380 O O . GLU A 1 185 ? -31.884 35.628 -4.852 1.00 37.81 185 GLU A O 1
ATOM 1385 N N . GLY A 1 186 ? -31.716 35.741 -7.090 1.00 37.91 186 GLY A N 1
ATOM 1386 C CA . GLY A 1 186 ? -31.891 37.198 -7.115 1.00 37.91 186 GLY A CA 1
ATOM 1387 C C . GLY A 1 186 ? -31.249 38.000 -8.247 1.00 37.91 186 GLY A C 1
ATOM 1388 O O . GLY A 1 186 ? -30.824 39.122 -7.999 1.00 37.91 186 GLY A O 1
ATOM 1389 N N . CYS A 1 187 ? -31.170 37.509 -9.488 1.00 39.56 187 CYS A N 1
ATOM 1390 C CA . CYS A 1 187 ? -30.811 38.376 -10.622 1.00 39.56 187 CYS A CA 1
ATOM 1391 C C . CYS A 1 187 ? -32.080 38.906 -11.299 1.00 39.56 187 CYS A C 1
ATOM 1393 O O . CYS A 1 187 ? -32.510 38.397 -12.331 1.00 39.56 187 CYS A O 1
ATOM 1395 N N . GLY A 1 188 ? -32.691 39.929 -10.701 1.00 37.38 188 GLY A N 1
ATOM 1396 C CA . GLY A 1 188 ? -33.827 40.632 -11.284 1.00 37.38 188 GLY A CA 1
ATOM 1397 C C . GLY A 1 188 ? -34.017 42.017 -10.674 1.00 37.38 188 GLY A C 1
ATOM 1398 O O . GLY A 1 188 ? -34.518 42.129 -9.564 1.00 37.38 188 GLY A O 1
ATOM 1399 N N . GLY A 1 189 ? -33.674 43.062 -11.433 1.00 32.94 189 GLY A N 1
ATOM 1400 C CA . GLY A 1 189 ? -34.207 44.413 -11.227 1.00 32.94 189 GLY A CA 1
ATOM 1401 C C . GLY A 1 189 ? -33.254 45.451 -10.623 1.00 32.94 189 GLY A C 1
ATOM 1402 O O . GLY A 1 189 ? -32.956 45.427 -9.439 1.00 32.94 189 GLY A O 1
ATOM 1403 N N . ALA A 1 190 ? -32.849 46.390 -11.484 1.00 42.56 190 ALA A N 1
ATOM 1404 C CA . ALA A 1 190 ? -32.510 47.797 -11.236 1.00 42.56 190 ALA A CA 1
ATOM 1405 C C . ALA A 1 190 ? -32.088 48.229 -9.810 1.00 42.56 190 ALA A C 1
ATOM 1407 O O . ALA A 1 190 ? -32.920 48.501 -8.949 1.00 42.56 190 ALA A O 1
ATOM 1408 N N . GLY A 1 191 ? -30.786 48.464 -9.631 1.00 33.97 191 GLY A N 1
ATOM 1409 C CA . GLY A 1 191 ? -30.235 49.213 -8.499 1.00 33.97 191 GLY A CA 1
ATOM 1410 C C . GLY A 1 191 ? -28.711 49.173 -8.532 1.00 33.97 191 GLY A C 1
ATOM 1411 O O . GLY A 1 191 ? -28.126 48.110 -8.374 1.00 33.97 191 GLY A O 1
ATOM 1412 N N . GLY A 1 192 ? -28.070 50.305 -8.830 1.00 32.53 192 GLY A N 1
ATOM 1413 C CA . GLY A 1 192 ? -26.620 50.396 -9.020 1.00 32.53 192 GLY A CA 1
ATOM 1414 C C . GLY A 1 192 ? -25.802 50.060 -7.769 1.00 32.53 192 GLY A C 1
ATOM 1415 O O . GLY A 1 192 ? -26.241 50.288 -6.646 1.00 32.53 192 GLY A O 1
ATOM 1416 N N . CYS A 1 193 ? -24.585 49.558 -7.987 1.00 28.12 193 CYS A N 1
ATOM 1417 C CA . CYS A 1 193 ? -23.586 49.305 -6.950 1.00 28.12 193 CYS A CA 1
ATOM 1418 C C . CYS A 1 193 ? -22.904 50.617 -6.518 1.00 28.12 193 CYS A C 1
ATOM 1420 O O . CYS A 1 193 ? -22.267 51.250 -7.363 1.00 28.12 193 CYS A O 1
ATOM 1422 N N . PRO A 1 194 ? -22.930 51.016 -5.233 1.00 41.50 194 PRO A N 1
ATOM 1423 C CA . PRO A 1 194 ? -22.024 52.026 -4.719 1.00 41.50 194 PRO A CA 1
ATOM 1424 C C . PRO A 1 194 ? -20.914 51.338 -3.921 1.00 41.50 194 PRO A C 1
ATOM 1426 O O . PRO A 1 194 ? -21.162 50.797 -2.852 1.00 41.50 194 PRO A O 1
ATOM 1429 N N . HIS A 1 195 ? -19.698 51.330 -4.458 1.00 32.88 195 HIS A N 1
ATOM 1430 C CA . HIS A 1 195 ? -18.519 51.933 -3.827 1.00 32.88 195 HIS A CA 1
ATOM 1431 C C . HIS A 1 195 ? -17.255 51.460 -4.542 1.00 32.88 195 HIS A C 1
ATOM 1433 O O . HIS A 1 195 ? -16.638 50.447 -4.227 1.00 32.88 195 HIS A O 1
ATOM 1439 N N . GLU A 1 196 ? -16.845 52.285 -5.494 1.00 36.22 196 GLU A N 1
ATOM 1440 C CA . GLU A 1 196 ? -15.443 52.568 -5.727 1.00 36.22 196 GLU A CA 1
ATOM 1441 C C . GLU A 1 196 ? -14.929 53.347 -4.505 1.00 36.22 196 GLU A C 1
ATOM 1443 O O . GLU A 1 196 ? -15.490 54.389 -4.167 1.00 36.22 196 GLU A O 1
ATOM 1448 N N . GLN A 1 197 ? -13.937 52.817 -3.784 1.00 34.88 197 GLN A N 1
ATOM 1449 C CA . GLN A 1 197 ? -12.713 53.544 -3.422 1.00 34.88 197 GLN A CA 1
ATOM 1450 C C . GLN A 1 197 ? -11.806 52.749 -2.468 1.00 34.88 197 GLN A C 1
ATOM 1452 O O . GLN A 1 197 ? -12.218 52.276 -1.415 1.00 34.88 197 GLN A O 1
ATOM 1457 N N . GLN A 1 198 ? -10.526 52.769 -2.853 1.00 34.41 198 GLN A N 1
ATOM 1458 C CA . GLN A 1 198 ? -9.306 52.633 -2.049 1.00 34.41 198 GLN A CA 1
ATOM 1459 C C . GLN A 1 198 ? -8.704 51.238 -1.833 1.00 34.41 198 GLN A C 1
ATOM 1461 O O . GLN A 1 198 ? -8.841 50.575 -0.811 1.00 34.41 198 GLN A O 1
ATOM 1466 N N . GLN A 1 199 ? -7.850 50.911 -2.805 1.00 37.28 199 GLN A N 1
ATOM 1467 C CA . GLN A 1 199 ? -6.608 50.163 -2.640 1.00 37.28 199 GLN A CA 1
ATOM 1468 C C . GLN A 1 199 ? -5.701 50.822 -1.580 1.00 37.28 199 GLN A C 1
ATOM 1470 O O . GLN A 1 199 ? -5.328 51.984 -1.748 1.00 37.28 199 GLN A O 1
ATOM 1475 N N . LYS A 1 200 ? -5.237 50.066 -0.572 1.00 34.38 200 LYS A N 1
ATOM 1476 C CA . LYS A 1 200 ? -3.813 50.045 -0.182 1.00 34.38 200 LYS A CA 1
ATOM 1477 C C . LYS A 1 200 ? -3.489 48.908 0.797 1.00 34.38 200 LYS A C 1
ATOM 1479 O O . LYS A 1 200 ? -4.103 48.817 1.851 1.00 34.38 200 LYS A O 1
ATOM 1484 N N . LYS A 1 201 ? -2.392 48.216 0.468 1.00 34.09 201 LYS A N 1
ATOM 1485 C CA . LYS A 1 201 ? -1.477 47.407 1.299 1.00 34.09 201 LYS A CA 1
ATOM 1486 C C . LYS A 1 201 ? -1.537 45.883 1.135 1.00 34.09 201 LYS A C 1
ATOM 1488 O O . LYS A 1 201 ? -2.333 45.198 1.751 1.00 34.09 201 LYS A O 1
ATOM 1493 N N . GLU A 1 202 ? -0.564 45.446 0.331 1.00 34.69 202 GLU A N 1
ATOM 1494 C CA . GLU A 1 202 ? 0.422 44.396 0.627 1.00 34.69 202 GLU A CA 1
ATOM 1495 C C . GLU A 1 202 ? -0.071 42.953 0.802 1.00 34.69 202 GLU A C 1
ATOM 1497 O O . GLU A 1 202 ? -0.644 42.591 1.820 1.00 34.69 202 GLU A O 1
ATOM 1502 N N . GLY A 1 203 ? 0.355 42.096 -0.135 1.00 31.38 203 GLY A N 1
ATOM 1503 C CA . GLY A 1 203 ? 0.831 40.762 0.231 1.00 31.38 203 GLY A CA 1
ATOM 1504 C C . GLY A 1 203 ? 0.258 39.591 -0.562 1.00 31.38 203 GLY A C 1
ATOM 1505 O O . GLY A 1 203 ? -0.813 39.098 -0.247 1.00 31.38 203 GLY A O 1
ATOM 1506 N N . ALA A 1 204 ? 1.103 39.075 -1.457 1.00 36.53 204 ALA A N 1
ATOM 1507 C CA . ALA A 1 204 ? 1.150 37.708 -1.989 1.00 36.53 204 ALA A CA 1
ATOM 1508 C C . ALA A 1 204 ? 0.306 37.353 -3.240 1.00 36.53 204 ALA A C 1
ATOM 1510 O O . ALA A 1 204 ? -0.826 37.806 -3.396 1.00 36.53 204 ALA A O 1
ATOM 1511 N N . PRO A 1 205 ? 0.906 36.582 -4.177 1.00 40.69 205 PRO A N 1
ATOM 1512 C CA . PRO A 1 205 ? 0.506 36.560 -5.578 1.00 40.69 205 PRO A CA 1
ATOM 1513 C C . PRO A 1 205 ? -0.598 35.557 -5.914 1.00 40.69 205 PRO A C 1
ATOM 1515 O O . PRO A 1 205 ? -0.748 34.498 -5.309 1.00 40.69 205 PRO A O 1
ATOM 1518 N N . ALA A 1 206 ? -1.314 35.938 -6.966 1.00 35.94 206 ALA A N 1
ATOM 1519 C CA . ALA A 1 206 ? -2.395 35.236 -7.621 1.00 35.94 206 ALA A CA 1
ATOM 1520 C C . ALA A 1 206 ? -1.942 33.967 -8.360 1.00 35.94 206 ALA A C 1
ATOM 1522 O O . ALA A 1 206 ? -0.931 33.957 -9.067 1.00 35.94 206 ALA A O 1
ATOM 1523 N N . CYS A 1 207 ? -2.777 32.933 -8.269 1.00 30.67 207 CYS A N 1
ATOM 1524 C CA . CYS A 1 207 ? -2.797 31.820 -9.203 1.00 30.67 207 CYS A CA 1
ATOM 1525 C C . CYS A 1 207 ? -3.473 32.241 -10.521 1.00 30.67 207 CYS A C 1
ATOM 1527 O O . CYS A 1 207 ? -4.610 32.703 -10.525 1.00 30.67 207 CYS A O 1
ATOM 1529 N N . CYS A 1 208 ? -2.751 31.996 -11.617 1.00 32.16 208 CYS A N 1
ATOM 1530 C CA . CYS A 1 208 ? -3.241 31.572 -12.933 1.00 32.16 208 CYS A CA 1
ATOM 1531 C C . CYS A 1 208 ? -4.203 32.501 -13.701 1.00 32.16 208 CYS A C 1
ATOM 1533 O O . CYS A 1 208 ? -5.420 32.347 -13.659 1.00 32.16 208 CYS A O 1
ATOM 1535 N N . GLY A 1 209 ? -3.626 33.370 -14.539 1.00 32.53 209 GLY A N 1
ATOM 1536 C CA . GLY A 1 209 ? -4.288 33.908 -15.730 1.00 32.53 209 GLY A CA 1
ATOM 1537 C C . GLY A 1 209 ? -4.026 33.008 -16.940 1.00 32.53 209 GLY A C 1
ATOM 1538 O O . GLY A 1 209 ? -2.872 32.760 -17.287 1.00 32.53 209 GLY A O 1
ATOM 1539 N N . GLY A 1 210 ? -5.096 32.515 -17.563 1.00 35.91 210 GLY A N 1
ATOM 1540 C CA . GLY A 1 210 ? -5.067 31.772 -18.817 1.00 35.91 210 GLY A CA 1
ATOM 1541 C C . GLY A 1 210 ? -5.643 32.585 -19.978 1.00 35.91 210 GLY A C 1
ATOM 1542 O O . GLY A 1 210 ? -6.666 33.243 -19.826 1.00 35.91 210 GLY A O 1
ATOM 1543 N N . ALA A 1 211 ? -4.970 32.445 -21.122 1.00 37.47 211 ALA A N 1
ATOM 1544 C CA . ALA A 1 211 ? -5.454 32.567 -22.498 1.00 37.47 211 ALA A CA 1
ATOM 1545 C C . ALA A 1 211 ? -6.027 33.919 -22.974 1.00 37.47 211 ALA A C 1
ATOM 1547 O O . ALA A 1 211 ? -7.213 34.213 -22.867 1.00 37.47 211 ALA A O 1
ATOM 1548 N N . THR A 1 212 ? -5.168 34.677 -23.657 1.00 41.09 212 THR A N 1
ATOM 1549 C CA . THR A 1 212 ? -5.547 35.686 -24.652 1.00 41.09 212 THR A CA 1
ATOM 1550 C C . THR A 1 212 ? -5.901 35.012 -25.978 1.00 41.09 212 THR A C 1
ATOM 1552 O O . THR A 1 212 ? -5.080 34.284 -26.538 1.00 41.09 212 THR A O 1
ATOM 1555 N N . GLY A 1 213 ? -7.091 35.302 -26.499 1.00 44.19 213 GLY A N 1
ATOM 1556 C CA . GLY A 1 213 ? -7.435 35.137 -27.906 1.00 44.19 213 GLY A CA 1
ATOM 1557 C C . GLY A 1 213 ? -7.784 36.498 -28.501 1.00 44.19 213 GLY A C 1
ATOM 1558 O O . GLY A 1 213 ? -8.742 37.105 -28.033 1.00 44.19 213 GLY A O 1
ATOM 1559 N N . THR A 1 214 ? -6.957 36.934 -29.458 1.00 40.25 214 THR A N 1
ATOM 1560 C CA . THR A 1 214 ? -7.180 37.711 -30.704 1.00 40.25 214 THR A CA 1
ATOM 1561 C C . THR A 1 214 ? -5.919 38.486 -31.037 1.00 40.25 214 THR A C 1
ATOM 1563 O O . THR A 1 214 ? -5.487 39.274 -30.165 1.00 40.25 214 THR A O 1
#

Nearest PDB structures (foldseek):
  7vd5-assembly1_q  TM=6.651E-01  e=2.844E+00  Chaetoceros neogracilis
  8gne-assembly1_A  TM=5.341E-01  e=1.224E+00  Homo sapiens
  6jmu-assembly2_B  TM=4.782E-01  e=1.034E+00  Mus musculus
  8tf5-assembly1_A  TM=5.828E-01  e=4.459E+00  Homo sapiens

Sequence (214 aa):
MRHQPTAGSVRMFAALVLVALVSATAEAAPSFDEAMKPVLDRYLEVHKALAADTIEGVREAAKAIEQAAGDLKRAEAEGENAEQYRELPPKIEEGARKLAASTDLDSAREAFRELSMPVAAWAVLAKPEGVVVAFCPMAGGSWVQPAGDIFNPYFGKQMLHCGHVVGEDFKPCPHAQEKPGGCGEGCGGAGGCPHEQQQKKEGAPACCGGATGT

Solvent-accessible surface area (backbone atoms only — not comparable to full-atom values): 13279 Å² total; per-residue (Å²): 132,90,85,86,90,82,90,83,87,85,86,79,84,80,82,84,79,82,79,78,82,80,78,80,78,78,75,76,77,73,50,58,72,63,60,41,46,66,31,50,60,31,49,47,52,36,40,56,26,28,24,67,70,40,64,75,66,32,41,61,30,21,48,51,25,24,53,43,24,70,67,53,57,48,87,62,36,64,74,97,55,19,72,66,52,46,62,31,34,68,47,34,23,49,17,16,49,47,24,39,65,40,89,50,68,66,52,30,29,56,21,41,51,56,25,22,40,47,54,23,55,48,43,71,74,67,60,58,84,71,48,41,45,32,36,27,82,88,78,70,47,39,34,62,43,65,63,76,80,64,67,19,37,77,54,4,72,84,40,25,57,49,50,37,52,68,95,53,86,82,64,80,45,81,77,78,66,72,62,82,82,71,85,74,88,78,95,75,80,91,79,84,87,88,75,90,83,80,92,84,84,87,85,85,86,82,85,82,90,80,83,90,88,135

Radius of gyration: 33.6 Å; Cα contacts (8 Å, |Δi|>4): 238; chains: 1; bounding box: 108×122×49 Å